Protein AF-0000000079253991 (afdb_homodimer)

Sequence (246 aa):
MMKKEDELLVCKEGDMIIEQLVELTSKGCGCLLVIDDDHHQIGTFTDGDLRRTLKASGEAIFKLTVGEMCNRNPGTIGPDTMADDAMQKMEAPPSPIQFLPVINGQNQVIGIVTLHGLVSAGLMMKKEDELLVCKEGDMIIEQLVELTSKGCGCLLVIDDDHHQIGTFTDGDLRRTLKASGEAIFKLTVGEMCNRNPGTIGPDTMADDAMQKMEAPPSPIQFLPVINGQNQVIGIVTLHGLVSAGL

Structure (mmCIF, N/CA/C/O backbone):
data_AF-0000000079253991-model_v1
#
loop_
_entity.id
_entity.type
_entity.pdbx_description
1 polymer 'CBS domain-containing protein'
#
loop_
_atom_site.group_PDB
_atom_site.id
_atom_site.type_symbol
_atom_site.label_atom_id
_atom_site.label_alt_id
_atom_site.label_comp_id
_atom_site.label_asym_id
_atom_site.label_entity_id
_atom_site.label_seq_id
_atom_site.pdbx_PDB_ins_code
_atom_site.Cartn_x
_atom_site.Cartn_y
_atom_site.Cartn_z
_atom_site.occupancy
_atom_site.B_iso_or_equiv
_atom_site.auth_seq_id
_atom_site.auth_comp_id
_atom_site.auth_asym_id
_atom_site.auth_atom_id
_atom_site.pdbx_PDB_model_num
ATOM 1 N N . MET A 1 1 ? -16.906 -6.84 -10.812 1 48.5 1 MET A N 1
ATOM 2 C CA . MET A 1 1 ? -16.297 -6.688 -9.492 1 48.5 1 MET A CA 1
ATOM 3 C C . MET A 1 1 ? -14.898 -7.301 -9.469 1 48.5 1 MET A C 1
ATOM 5 O O . MET A 1 1 ? -14.008 -6.789 -8.789 1 48.5 1 MET A O 1
ATOM 9 N N . MET A 1 2 ? -14.695 -8.375 -10.25 1 56.5 2 MET A N 1
ATOM 10 C CA . MET A 1 2 ? -13.453 -9.133 -10.398 1 56.5 2 MET A CA 1
ATOM 11 C C . MET A 1 2 ? -12.664 -8.648 -11.609 1 56.5 2 MET A C 1
ATOM 13 O O . MET A 1 2 ? -13.25 -8.344 -12.648 1 56.5 2 MET A O 1
ATOM 17 N N . LYS A 1 3 ? -11.43 -8.133 -11.328 1 66.38 3 LYS A N 1
ATOM 18 C CA . LYS A 1 3 ? -10.57 -7.977 -12.5 1 66.38 3 LYS A CA 1
ATOM 19 C C . LYS A 1 3 ? -10.062 -9.328 -12.992 1 66.38 3 LYS A C 1
ATOM 21 O O . LYS A 1 3 ? -9.727 -10.203 -12.188 1 66.38 3 LYS A O 1
ATOM 26 N N . LYS A 1 4 ? -10.227 -9.531 -14.281 1 62.25 4 LYS A N 1
ATOM 27 C CA . LYS A 1 4 ? -9.875 -10.812 -14.883 1 62.25 4 LYS A CA 1
ATOM 28 C C . LYS A 1 4 ? -8.359 -10.961 -15.016 1 62.25 4 LYS A C 1
ATOM 30 O O . LYS A 1 4 ? -7.617 -10 -14.82 1 62.25 4 LYS A O 1
ATOM 35 N N . GLU A 1 5 ? -7.969 -12.195 -15.391 1 52.59 5 GLU A N 1
ATOM 36 C CA . GLU A 1 5 ? -6.586 -12.656 -15.469 1 52.59 5 GLU A CA 1
ATOM 37 C C . GLU A 1 5 ? -5.742 -11.727 -16.344 1 52.59 5 GLU A C 1
ATOM 39 O O . GLU A 1 5 ? -4.621 -11.375 -15.977 1 52.59 5 GLU A O 1
ATOM 44 N N . ASP A 1 6 ? -6.277 -11.375 -17.453 1 55.12 6 ASP A N 1
ATOM 45 C CA . ASP A 1 6 ? -5.492 -10.586 -18.406 1 55.12 6 ASP A CA 1
ATOM 46 C C . ASP A 1 6 ? -5.195 -9.195 -17.844 1 55.12 6 ASP A C 1
ATOM 48 O O . ASP A 1 6 ? -4.312 -8.5 -18.359 1 55.12 6 ASP A O 1
ATOM 52 N N . GLU A 1 7 ? -5.883 -9 -16.766 1 65.12 7 GLU A N 1
ATOM 53 C CA . GLU A 1 7 ? -5.691 -7.688 -16.141 1 65.12 7 GLU A CA 1
ATOM 54 C C . GLU A 1 7 ? -4.984 -7.809 -14.797 1 65.12 7 GLU A C 1
ATOM 56 O O . GLU A 1 7 ? -4.727 -6.801 -14.133 1 65.12 7 GLU A O 1
ATOM 61 N N . LEU A 1 8 ? -4.602 -9.117 -14.742 1 72.44 8 LEU A N 1
ATOM 62 C CA . LEU A 1 8 ? -4.027 -9.344 -13.422 1 72.44 8 LEU A CA 1
ATOM 63 C C . LEU A 1 8 ? -2.559 -8.93 -13.391 1 72.44 8 LEU A C 1
ATOM 65 O O . LEU A 1 8 ? -1.865 -9.008 -14.406 1 72.44 8 LEU A O 1
ATOM 69 N N . LEU A 1 9 ? -2.137 -8.461 -12.289 1 82.69 9 LEU A N 1
ATOM 70 C CA . LEU A 1 9 ? -0.746 -8.102 -12.039 1 82.69 9 LEU A CA 1
ATOM 71 C C . LEU A 1 9 ? 0.059 -9.32 -11.602 1 82.69 9 LEU A C 1
ATOM 73 O O . LEU A 1 9 ? 0.302 -9.508 -10.406 1 82.69 9 LEU A O 1
ATOM 77 N N . VAL A 1 10 ? 0.425 -10.109 -12.594 1 91.31 10 VAL A N 1
ATOM 78 C CA . VAL A 1 10 ? 1.119 -11.352 -12.289 1 91.31 10 VAL A CA 1
ATOM 79 C C . VAL A 1 10 ? 2.617 -11.188 -12.531 1 91.31 10 VAL A C 1
ATOM 81 O O . VAL A 1 10 ? 3.029 -10.352 -13.344 1 91.31 10 VAL A O 1
ATOM 84 N N . CYS A 1 11 ? 3.391 -11.945 -11.828 1 94.69 11 CYS A N 1
ATOM 85 C CA . CYS A 1 11 ? 4.828 -12.047 -12.047 1 94.69 11 CYS A CA 1
ATOM 86 C C . CYS A 1 11 ? 5.32 -13.469 -11.789 1 94.69 11 CYS A C 1
ATOM 88 O O . CYS A 1 11 ? 4.578 -14.305 -11.273 1 94.69 11 CYS A O 1
ATOM 90 N N . LYS A 1 12 ? 6.527 -13.727 -12.289 1 97.19 12 LYS A N 1
ATOM 91 C CA . LYS A 1 12 ? 7.156 -15.023 -12.055 1 97.19 12 LYS A CA 1
ATOM 92 C C . LYS A 1 12 ? 8.102 -14.969 -10.859 1 97.19 12 LYS A C 1
ATOM 94 O O . LYS A 1 12 ? 8.609 -13.898 -10.516 1 97.19 12 LYS A O 1
ATOM 99 N N . GLU A 1 13 ? 8.336 -16.156 -10.258 1 97.31 13 GLU A N 1
ATOM 100 C CA . GLU A 1 13 ? 9.172 -16.219 -9.062 1 97.31 13 GLU A CA 1
ATOM 101 C C . GLU A 1 13 ? 10.594 -15.75 -9.359 1 97.31 13 GLU A C 1
ATOM 103 O O . GLU A 1 13 ? 11.258 -15.188 -8.492 1 97.31 13 GLU A O 1
ATOM 108 N N . GLY A 1 14 ? 11.031 -15.938 -10.539 1 98.25 14 GLY A N 1
ATOM 109 C CA . GLY A 1 14 ? 12.414 -15.641 -10.875 1 98.25 14 GLY A CA 1
ATOM 110 C C . GLY A 1 14 ? 12.641 -14.188 -11.25 1 98.25 14 GLY A C 1
ATOM 111 O O . GLY A 1 14 ? 13.781 -13.75 -11.406 1 98.25 14 GLY A O 1
ATOM 112 N N . ASP A 1 15 ? 11.602 -13.398 -11.445 1 97.69 15 ASP A N 1
ATOM 113 C CA . ASP A 1 15 ? 11.727 -11.984 -11.789 1 97.69 15 ASP A CA 1
ATOM 114 C C . ASP A 1 15 ? 12.43 -11.211 -10.68 1 97.69 15 ASP A C 1
ATOM 116 O O . ASP A 1 15 ? 12.18 -11.445 -9.492 1 97.69 15 ASP A O 1
ATOM 120 N N . MET A 1 16 ? 13.312 -10.25 -11.008 1 98.25 16 MET A N 1
ATOM 121 C CA . MET A 1 16 ? 13.961 -9.398 -10.016 1 98.25 16 MET A CA 1
ATOM 122 C C . MET A 1 16 ? 12.961 -8.414 -9.414 1 98.25 16 MET A C 1
ATOM 124 O O . MET A 1 16 ? 12.125 -7.852 -10.125 1 98.25 16 MET A O 1
ATOM 128 N N . ILE A 1 17 ? 13.07 -8.258 -8.125 1 97.44 17 ILE A N 1
ATOM 129 C CA . ILE A 1 17 ? 12.141 -7.383 -7.418 1 97.44 17 ILE A CA 1
ATOM 130 C C . ILE A 1 17 ? 12.148 -6 -8.055 1 97.44 17 ILE A C 1
ATOM 132 O O . ILE A 1 17 ? 11.094 -5.453 -8.391 1 97.44 17 ILE A O 1
ATOM 136 N N . ILE A 1 18 ? 13.344 -5.492 -8.367 1 97.5 18 ILE A N 1
ATOM 137 C CA . ILE A 1 18 ? 13.477 -4.102 -8.789 1 97.5 18 ILE A CA 1
ATOM 138 C C . ILE A 1 18 ? 12.883 -3.93 -10.188 1 97.5 18 ILE A C 1
ATOM 140 O O . ILE A 1 18 ? 12.336 -2.871 -10.508 1 97.5 18 ILE A O 1
ATOM 144 N N . GLU A 1 19 ? 12.844 -4.934 -11 1 95.81 19 GLU A N 1
ATOM 145 C CA . GLU A 1 19 ? 12.289 -4.879 -12.352 1 95.81 19 GLU A CA 1
ATOM 146 C C . GLU A 1 19 ? 10.766 -4.945 -12.32 1 95.81 19 GLU A C 1
ATOM 148 O O . GLU A 1 19 ? 10.109 -4.664 -13.328 1 95.81 19 GLU A O 1
ATOM 153 N N . GLN A 1 20 ? 10.234 -5.32 -11.188 1 94.38 20 GLN A N 1
ATOM 154 C CA . GLN A 1 20 ? 8.789 -5.516 -11.102 1 94.38 20 GLN A CA 1
ATOM 155 C C . GLN A 1 20 ? 8.117 -4.332 -10.414 1 94.38 20 GLN A C 1
ATOM 157 O O . GLN A 1 20 ? 6.891 -4.301 -10.281 1 94.38 20 GLN A O 1
ATOM 162 N N . LEU A 1 21 ? 8.836 -3.293 -10.016 1 94.19 21 LEU A N 1
ATOM 163 C CA . LEU A 1 21 ? 8.281 -2.146 -9.305 1 94.19 21 LEU A CA 1
ATOM 164 C C . LEU A 1 21 ? 7.273 -1.401 -10.172 1 94.19 21 LEU A C 1
ATOM 166 O O . LEU A 1 21 ? 6.273 -0.885 -9.672 1 94.19 21 LEU A O 1
ATOM 170 N N . VAL A 1 22 ? 7.559 -1.365 -11.445 1 90 22 VAL A N 1
ATOM 171 C CA . VAL A 1 22 ? 6.652 -0.677 -12.367 1 90 22 VAL A CA 1
ATOM 172 C C . VAL A 1 22 ? 5.312 -1.408 -12.414 1 90 22 VAL A C 1
ATOM 174 O O . VAL A 1 22 ? 4.254 -0.779 -12.367 1 90 22 VAL A O 1
ATOM 177 N N . GLU A 1 23 ? 5.426 -2.672 -12.477 1 89.25 23 GLU A N 1
ATOM 178 C CA . GLU A 1 23 ? 4.203 -3.473 -12.484 1 89.25 23 GLU A CA 1
ATOM 179 C C . GLU A 1 23 ? 3.449 -3.348 -11.172 1 89.25 23 GLU A C 1
ATOM 181 O O . GLU A 1 23 ? 2.219 -3.264 -11.156 1 89.25 23 GLU A O 1
ATOM 186 N N . LEU A 1 24 ? 4.203 -3.332 -10.086 1 90.81 24 LEU A N 1
ATOM 187 C CA . LEU A 1 24 ? 3.596 -3.17 -8.773 1 90.81 24 LEU A CA 1
ATOM 188 C C . LEU A 1 24 ? 2.867 -1.834 -8.672 1 90.81 24 LEU A C 1
ATOM 190 O O . LEU A 1 24 ? 1.839 -1.732 -8 1 90.81 24 LEU A O 1
ATOM 194 N N . THR A 1 25 ? 3.314 -0.77 -9.352 1 83.94 25 THR A N 1
ATOM 195 C CA . THR A 1 25 ? 2.76 0.579 -9.312 1 83.94 25 THR A CA 1
ATOM 196 C C . THR A 1 25 ? 1.546 0.691 -10.227 1 83.94 25 THR A C 1
ATOM 198 O O . THR A 1 25 ? 0.553 1.332 -9.875 1 83.94 25 THR A O 1
ATOM 201 N N . SER A 1 26 ? 1.602 0.288 -11.398 1 72.25 26 SER A N 1
ATOM 202 C CA . SER A 1 26 ? 0.646 0.522 -12.477 1 72.25 26 SER A CA 1
ATOM 203 C C . SER A 1 26 ? -0.761 0.1 -12.07 1 72.25 26 SER A C 1
ATOM 205 O O . SER A 1 26 ? -1.743 0.729 -12.469 1 72.25 26 SER A O 1
ATOM 207 N N . LYS A 1 27 ? -0.97 -1.153 -11.594 1 59.25 27 LYS A N 1
ATOM 208 C CA . LYS A 1 27 ? -2.334 -1.672 -11.562 1 59.25 27 LYS A CA 1
ATOM 209 C C . LYS A 1 27 ? -3.006 -1.381 -10.219 1 59.25 27 LYS A C 1
ATOM 211 O O . LYS A 1 27 ? -4.191 -1.665 -10.039 1 59.25 27 LYS A O 1
ATOM 216 N N . GLY A 1 28 ? -2.402 -0.5 -9.352 1 63.38 28 GLY A N 1
ATOM 217 C CA . GLY A 1 28 ? -3.043 0.211 -8.258 1 63.38 28 GLY A CA 1
ATOM 218 C C . GLY A 1 28 ? -3.314 -0.668 -7.051 1 63.38 28 GLY A C 1
ATOM 219 O O . GLY A 1 28 ? -4.055 -0.28 -6.148 1 63.38 28 GLY A O 1
ATOM 220 N N . CYS A 1 29 ? -2.912 -1.868 -7 1 70.94 29 CYS A N 1
ATOM 221 C CA . CYS A 1 29 ? -3.416 -2.615 -5.855 1 70.94 29 CYS A CA 1
ATOM 222 C C . CYS A 1 29 ? -2.297 -2.92 -4.867 1 70.94 29 CYS A C 1
ATOM 224 O O . CYS A 1 29 ? -2.533 -3.521 -3.818 1 70.94 29 CYS A O 1
ATOM 226 N N . GLY A 1 30 ? -1.075 -2.463 -5.156 1 84.81 30 GLY A N 1
ATOM 227 C CA . GLY A 1 30 ? 0.037 -2.678 -4.246 1 84.81 30 GLY A CA 1
ATOM 228 C C . GLY A 1 30 ? 0.41 -4.141 -4.094 1 84.81 30 GLY A C 1
ATOM 229 O O . GLY A 1 30 ? 0.867 -4.562 -3.029 1 84.81 30 GLY A O 1
ATOM 230 N N . CYS A 1 31 ? 0.077 -4.895 -5.125 1 91.75 31 CYS A N 1
ATOM 231 C CA . CYS A 1 31 ? 0.367 -6.32 -5.02 1 91.75 31 CYS A CA 1
ATOM 232 C C . CYS A 1 31 ? 0.708 -6.914 -6.379 1 91.75 31 CYS A C 1
ATOM 234 O O . CYS A 1 31 ? 0.187 -6.465 -7.402 1 91.75 31 CYS A O 1
ATOM 236 N N . LEU A 1 32 ? 1.564 -7.863 -6.375 1 94.38 32 LEU A N 1
ATOM 237 C CA . LEU A 1 32 ? 1.813 -8.758 -7.5 1 94.38 32 LEU A CA 1
ATOM 238 C C . LEU A 1 32 ? 1.441 -10.195 -7.145 1 94.38 32 LEU A C 1
ATOM 240 O O . LEU A 1 32 ? 1.763 -10.672 -6.055 1 94.38 32 LEU A O 1
ATOM 244 N N . LEU A 1 33 ? 0.677 -10.859 -8.055 1 95.38 33 LEU A N 1
ATOM 245 C CA . LEU A 1 33 ? 0.398 -12.281 -7.898 1 95.38 33 LEU A CA 1
ATOM 246 C C . LEU A 1 33 ? 1.51 -13.117 -8.516 1 95.38 33 LEU A C 1
ATOM 248 O O . LEU A 1 33 ? 1.769 -13.031 -9.719 1 95.38 33 LEU A O 1
ATOM 252 N N . VAL A 1 34 ? 2.164 -13.859 -7.66 1 96.88 34 VAL A N 1
ATOM 253 C CA . VAL A 1 34 ? 3.264 -14.703 -8.117 1 96.88 34 VAL A CA 1
ATOM 254 C C . VAL A 1 34 ? 2.723 -16.062 -8.578 1 96.88 34 VAL A C 1
ATOM 256 O O . VAL A 1 34 ? 2.111 -16.781 -7.797 1 96.88 34 VAL A O 1
ATOM 259 N N . ILE A 1 35 ? 3.006 -16.391 -9.859 1 96.88 35 ILE A N 1
ATOM 260 C CA . ILE A 1 35 ? 2.412 -17.609 -10.406 1 96.88 35 ILE A CA 1
ATOM 261 C C . ILE A 1 35 ? 3.48 -18.422 -11.141 1 96.88 35 ILE A C 1
ATOM 263 O O . ILE A 1 35 ? 4.547 -17.891 -11.477 1 96.88 35 ILE A O 1
ATOM 267 N N . ASP A 1 36 ? 3.195 -19.641 -11.344 1 97.44 36 ASP A N 1
ATOM 268 C CA . ASP A 1 36 ? 4.051 -20.453 -12.195 1 97.44 36 ASP A CA 1
ATOM 269 C C . ASP A 1 36 ? 3.561 -20.453 -13.641 1 97.44 36 ASP A C 1
ATOM 271 O O . ASP A 1 36 ? 2.672 -19.672 -13.992 1 97.44 36 ASP A O 1
ATOM 275 N N . ASP A 1 37 ? 4.18 -21.219 -14.469 1 96 37 ASP A N 1
ATOM 276 C CA . ASP A 1 37 ? 3.918 -21.203 -15.906 1 96 37 ASP A CA 1
ATOM 277 C C . ASP A 1 37 ? 2.508 -21.703 -16.203 1 96 37 ASP A C 1
ATOM 279 O O . ASP A 1 37 ? 1.96 -21.406 -17.281 1 96 37 ASP A O 1
ATOM 283 N N . ASP A 1 38 ? 1.903 -22.438 -15.273 1 95.75 38 ASP A N 1
ATOM 284 C CA . ASP A 1 38 ? 0.562 -22.969 -15.469 1 95.75 38 ASP A CA 1
ATOM 285 C C . ASP A 1 38 ? -0.481 -22.141 -14.727 1 95.75 38 ASP A C 1
ATOM 287 O O . ASP A 1 38 ? -1.591 -22.609 -14.477 1 95.75 38 ASP A O 1
ATOM 291 N N . HIS A 1 39 ? -0.104 -20.984 -14.227 1 94.81 39 HIS A N 1
ATOM 292 C CA . HIS A 1 39 ? -0.956 -20 -13.57 1 94.81 39 HIS A CA 1
ATOM 293 C C . HIS A 1 39 ? -1.347 -20.438 -12.172 1 94.81 39 HIS A C 1
ATOM 295 O O . HIS A 1 39 ? -2.32 -19.953 -11.602 1 94.81 39 HIS A O 1
ATOM 301 N N . HIS A 1 40 ? -0.618 -21.422 -11.672 1 97.06 40 HIS A N 1
ATOM 302 C CA . HIS A 1 40 ? -0.832 -21.766 -10.273 1 97.06 40 HIS A CA 1
ATOM 303 C C . HIS A 1 40 ? -0.269 -20.688 -9.352 1 97.06 40 HIS A C 1
ATOM 305 O O . HIS A 1 40 ? 0.818 -20.156 -9.594 1 97.06 40 HIS A O 1
ATOM 311 N N . GLN A 1 41 ? -1.013 -20.484 -8.273 1 96.12 41 GLN A N 1
ATOM 312 C CA . GLN A 1 41 ? -0.587 -19.469 -7.312 1 96.12 41 GLN A CA 1
ATOM 313 C C . GLN A 1 41 ? 0.631 -19.938 -6.52 1 96.12 41 GLN A C 1
ATOM 315 O O . GLN A 1 41 ? 0.617 -21.016 -5.934 1 96.12 41 GLN A O 1
ATOM 320 N N . ILE A 1 42 ? 1.675 -19.172 -6.543 1 97.38 42 ILE A N 1
ATOM 321 C CA . ILE A 1 42 ? 2.873 -19.406 -5.742 1 97.38 42 ILE A CA 1
ATOM 322 C C . ILE A 1 42 ? 2.842 -18.531 -4.496 1 97.38 42 ILE A C 1
ATOM 324 O O . ILE A 1 42 ? 3.25 -18.953 -3.416 1 97.38 42 ILE A O 1
ATOM 328 N N . GLY A 1 43 ? 2.365 -17.328 -4.609 1 96.88 43 GLY A N 1
ATOM 329 C CA . GLY A 1 43 ? 2.303 -16.359 -3.52 1 96.88 43 GLY A CA 1
ATOM 330 C C . GLY A 1 43 ? 1.904 -14.969 -3.973 1 96.88 43 GLY A C 1
ATOM 331 O O . GLY A 1 43 ? 1.324 -14.805 -5.047 1 96.88 43 GLY A O 1
ATOM 332 N N . THR A 1 44 ? 2.096 -14.039 -3.104 1 96.44 44 THR A N 1
ATOM 333 C CA . THR A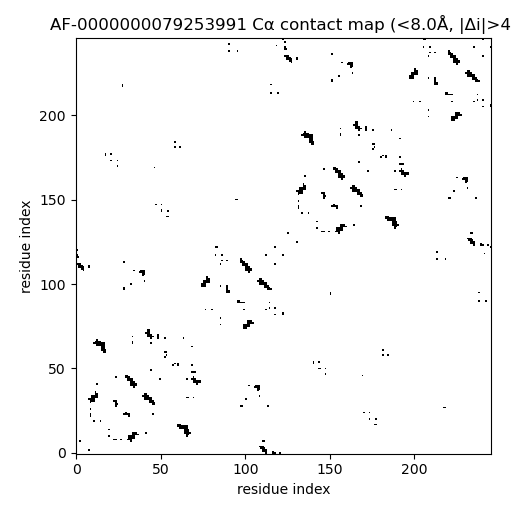 1 44 ? 1.923 -12.633 -3.43 1 96.44 44 THR A CA 1
ATOM 334 C C . THR A 1 44 ? 3.133 -11.82 -2.979 1 96.44 44 THR A C 1
ATOM 336 O O . THR A 1 44 ? 3.82 -12.195 -2.025 1 96.44 44 THR A O 1
ATOM 339 N N . PHE A 1 45 ? 3.477 -10.789 -3.676 1 96.44 45 PHE A N 1
ATOM 340 C CA . PHE A 1 45 ? 4.449 -9.766 -3.297 1 96.44 45 PHE A CA 1
ATOM 341 C C . PHE A 1 45 ? 3.793 -8.398 -3.209 1 96.44 45 PHE A C 1
ATOM 343 O O . PHE A 1 45 ? 3.301 -7.871 -4.211 1 96.44 45 PHE A O 1
ATOM 350 N N . THR A 1 46 ? 3.762 -7.773 -2.023 1 94.06 46 THR A N 1
ATOM 351 C CA . THR A 1 46 ? 3.014 -6.551 -1.755 1 94.06 46 THR A CA 1
ATOM 352 C C . THR A 1 46 ? 3.951 -5.422 -1.333 1 94.06 46 THR A C 1
ATOM 354 O O . THR A 1 46 ? 5.156 -5.637 -1.179 1 94.06 46 THR A O 1
ATOM 357 N N . ASP A 1 47 ? 3.336 -4.254 -1.128 1 94.06 47 ASP A N 1
ATOM 358 C CA . ASP A 1 47 ? 4.082 -3.129 -0.575 1 94.06 47 ASP A CA 1
ATOM 359 C C . ASP A 1 47 ? 4.652 -3.469 0.8 1 94.06 47 ASP A C 1
ATOM 361 O O . ASP A 1 47 ? 5.75 -3.027 1.15 1 94.06 47 ASP A O 1
ATOM 365 N N . GLY A 1 48 ? 3.902 -4.227 1.577 1 93 48 GLY A N 1
ATOM 366 C CA . GLY A 1 48 ? 4.422 -4.684 2.855 1 93 48 GLY A CA 1
ATOM 367 C C . GLY A 1 48 ? 5.637 -5.578 2.719 1 93 48 GLY A C 1
ATOM 368 O O . GLY A 1 48 ? 6.594 -5.453 3.486 1 93 48 GLY A O 1
ATOM 369 N N . ASP A 1 49 ? 5.609 -6.449 1.783 1 95.25 49 ASP A N 1
ATOM 370 C CA . ASP A 1 49 ? 6.762 -7.301 1.509 1 95.25 49 ASP A CA 1
ATOM 371 C C . ASP A 1 49 ? 7.965 -6.473 1.067 1 95.25 49 ASP A C 1
ATOM 373 O O . ASP A 1 49 ? 9.094 -6.746 1.473 1 95.25 49 ASP A O 1
ATOM 377 N N . LEU A 1 50 ? 7.684 -5.492 0.193 1 96.56 50 LEU A N 1
ATOM 378 C CA . LEU A 1 50 ? 8.75 -4.617 -0.281 1 96.56 50 LEU A CA 1
ATOM 379 C C . LEU A 1 50 ? 9.43 -3.908 0.887 1 96.56 50 LEU A C 1
ATOM 381 O O . LEU A 1 50 ? 10.656 -3.91 0.989 1 96.56 50 LEU A O 1
ATOM 385 N N . ARG A 1 51 ? 8.656 -3.352 1.768 1 95.75 51 ARG A N 1
ATOM 386 C CA . ARG A 1 51 ? 9.211 -2.65 2.924 1 95.75 51 ARG A CA 1
ATOM 387 C C . ARG A 1 51 ? 10 -3.602 3.812 1 95.75 51 ARG A C 1
ATOM 389 O O . ARG A 1 51 ? 11.109 -3.27 4.254 1 95.75 51 ARG A O 1
ATOM 396 N N . ARG A 1 52 ? 9.469 -4.746 4.102 1 94.94 52 ARG A N 1
ATOM 397 C CA . ARG A 1 52 ? 10.148 -5.715 4.953 1 94.94 52 ARG A CA 1
ATOM 398 C C . ARG A 1 52 ? 11.461 -6.172 4.324 1 94.94 52 ARG A C 1
ATOM 400 O O . ARG A 1 52 ? 12.461 -6.352 5.02 1 94.94 52 ARG A O 1
ATOM 407 N N . THR A 1 53 ? 11.406 -6.398 3.021 1 97.25 53 THR A N 1
ATOM 408 C CA . THR A 1 53 ? 12.617 -6.805 2.316 1 97.25 53 THR A CA 1
ATOM 409 C C . THR A 1 53 ? 13.68 -5.711 2.391 1 97.25 53 THR A C 1
ATOM 411 O O . THR A 1 53 ? 14.852 -5.992 2.652 1 97.25 53 THR A O 1
ATOM 414 N N . LEU A 1 54 ? 13.273 -4.477 2.117 1 97.5 54 LEU A N 1
ATOM 415 C CA . LEU A 1 54 ? 14.195 -3.35 2.199 1 97.5 54 LEU A CA 1
ATOM 416 C C . LEU A 1 54 ? 14.828 -3.264 3.584 1 97.5 54 LEU A C 1
ATOM 418 O O . LEU A 1 54 ? 16.031 -3.047 3.707 1 97.5 54 LEU A O 1
ATOM 422 N N . LYS A 1 55 ? 14.078 -3.436 4.586 1 95.38 55 LYS A N 1
ATOM 423 C CA . LYS A 1 55 ? 14.57 -3.375 5.961 1 95.38 55 LYS A CA 1
ATOM 424 C C . LYS A 1 55 ? 15.523 -4.531 6.258 1 95.38 55 LYS A C 1
ATOM 426 O O . LYS A 1 55 ? 16.578 -4.332 6.859 1 95.38 55 LYS A O 1
ATOM 431 N N . ALA A 1 56 ? 15.141 -5.676 5.844 1 95.88 56 ALA A N 1
ATOM 432 C CA . ALA A 1 56 ? 15.883 -6.887 6.195 1 95.88 56 ALA A CA 1
ATOM 433 C C . ALA A 1 56 ? 17.156 -7.008 5.375 1 95.88 56 ALA A C 1
ATOM 435 O O . ALA A 1 56 ? 18.188 -7.488 5.871 1 95.88 56 ALA A O 1
ATOM 436 N N . SER A 1 57 ? 17.141 -6.527 4.113 1 97.44 57 SER A N 1
ATOM 437 C CA . SER A 1 57 ? 18.219 -6.879 3.195 1 97.44 57 SER A CA 1
ATOM 438 C C . SER A 1 57 ? 19.016 -5.645 2.781 1 97.44 57 SER A C 1
ATOM 440 O O . SER A 1 57 ? 20.094 -5.762 2.178 1 97.44 57 SER A O 1
ATOM 442 N N . GLY A 1 58 ? 18.531 -4.504 3.039 1 96.62 58 GLY A N 1
ATOM 443 C CA . GLY A 1 58 ? 19.219 -3.303 2.594 1 96.62 58 GLY A CA 1
ATOM 444 C C . GLY A 1 58 ? 19.438 -3.266 1.095 1 96.62 58 GLY A C 1
ATOM 445 O O . GLY A 1 58 ? 18.516 -3.502 0.313 1 96.62 58 GLY A O 1
ATOM 446 N N . GLU A 1 59 ? 20.625 -3.029 0.753 1 97 59 GLU A N 1
ATOM 447 C CA . GLU A 1 59 ? 20.969 -2.873 -0.657 1 97 59 GLU A CA 1
ATOM 448 C C . GLU A 1 59 ? 20.875 -4.203 -1.399 1 97 59 GLU A C 1
ATOM 450 O O . GLU A 1 59 ? 20.766 -4.227 -2.627 1 97 59 GLU A O 1
ATOM 455 N N . ALA A 1 60 ? 20.922 -5.258 -0.731 1 97.94 60 ALA A N 1
ATOM 456 C CA . ALA A 1 60 ? 20.844 -6.574 -1.362 1 97.94 60 ALA A CA 1
ATOM 457 C C . ALA A 1 60 ? 19.516 -6.77 -2.082 1 97.94 60 ALA A C 1
ATOM 459 O O . ALA A 1 60 ? 19.375 -7.676 -2.904 1 97.94 60 ALA A O 1
ATOM 460 N N . ILE A 1 61 ? 18.547 -5.887 -1.83 1 98.25 61 ILE A N 1
ATOM 461 C CA . ILE A 1 61 ? 17.234 -6 -2.457 1 98.25 61 ILE A CA 1
ATOM 462 C C . ILE A 1 61 ? 17.391 -5.941 -3.977 1 98.25 61 ILE A C 1
ATOM 464 O O . ILE A 1 61 ? 16.609 -6.562 -4.707 1 98.25 61 ILE A O 1
ATOM 468 N N . PHE A 1 62 ? 18.391 -5.27 -4.453 1 98 62 PHE A N 1
ATOM 469 C CA . PHE A 1 62 ? 18.578 -5.055 -5.887 1 98 62 PHE A CA 1
ATOM 470 C C . PHE A 1 62 ? 19.047 -6.332 -6.57 1 98 62 PHE A C 1
ATOM 472 O O . PHE A 1 62 ? 19.125 -6.391 -7.801 1 98 62 PHE A O 1
ATOM 479 N N . LYS A 1 63 ? 19.25 -7.383 -5.82 1 98.19 63 LYS A N 1
ATOM 480 C CA . LYS A 1 63 ? 19.703 -8.656 -6.367 1 98.19 63 LYS A CA 1
ATOM 481 C C . LYS A 1 63 ? 18.766 -9.789 -5.992 1 98.19 63 LYS A C 1
ATOM 483 O O . LYS A 1 63 ? 19.078 -10.961 -6.18 1 98.19 63 LYS A O 1
ATOM 488 N N . LEU A 1 64 ? 17.688 -9.477 -5.434 1 98.56 64 LEU A N 1
ATOM 489 C CA . LEU A 1 64 ? 16.734 -10.492 -4.969 1 98.56 64 LEU A CA 1
ATOM 490 C C . LEU A 1 64 ? 15.609 -10.688 -5.973 1 98.56 64 LEU A C 1
ATOM 492 O O . LEU A 1 64 ? 15.211 -9.742 -6.656 1 98.56 64 LEU A O 1
ATOM 496 N N . THR A 1 65 ? 15.109 -11.898 -6.043 1 98.62 65 THR A N 1
ATOM 497 C CA . THR A 1 65 ? 13.953 -12.211 -6.875 1 98.62 65 THR A CA 1
ATOM 498 C C . THR A 1 65 ? 12.664 -12.102 -6.074 1 98.62 65 THR A C 1
ATOM 500 O O . THR A 1 65 ? 12.68 -12.156 -4.844 1 98.62 65 THR A O 1
ATOM 503 N N . VAL A 1 66 ? 11.57 -11.961 -6.797 1 97.88 66 VAL A N 1
ATOM 504 C CA . VAL A 1 66 ? 10.25 -11.914 -6.176 1 97.88 66 VAL A CA 1
ATOM 505 C C . VAL A 1 66 ? 10 -13.203 -5.395 1 97.88 66 VAL A C 1
ATOM 507 O O . VAL A 1 66 ? 9.469 -13.172 -4.281 1 97.88 66 VAL A O 1
ATOM 510 N N . GLY A 1 67 ? 10.383 -14.297 -5.945 1 98 67 GLY A N 1
ATOM 511 C CA . GLY A 1 67 ? 10.156 -15.594 -5.324 1 98 67 GLY A CA 1
ATOM 512 C C . GLY A 1 67 ? 10.867 -15.75 -3.992 1 98 67 GLY A C 1
ATOM 513 O O . GLY A 1 67 ? 10.391 -16.469 -3.109 1 98 67 GLY A O 1
ATOM 514 N N . GLU A 1 68 ? 12 -15.141 -3.777 1 98.38 68 GLU A N 1
ATOM 515 C CA . GLU A 1 68 ? 12.766 -15.211 -2.535 1 98.38 68 GLU A CA 1
ATOM 516 C C . GLU A 1 68 ? 12.039 -14.492 -1.402 1 98.38 68 GLU A C 1
ATOM 518 O O . GLU A 1 68 ? 12.258 -14.797 -0.228 1 98.38 68 GLU A O 1
ATOM 523 N N . MET A 1 69 ? 11.117 -13.547 -1.745 1 98.06 69 MET A N 1
ATOM 524 C CA . MET A 1 69 ? 10.648 -12.648 -0.693 1 98.06 69 MET A CA 1
ATOM 525 C C . MET A 1 69 ? 9.125 -12.602 -0.661 1 98.06 69 MET A C 1
ATOM 527 O O . MET A 1 69 ? 8.539 -11.953 0.208 1 98.06 69 MET A O 1
ATOM 531 N N . CYS A 1 70 ? 8.445 -13.234 -1.614 1 97.69 70 CYS A N 1
ATOM 532 C CA . CYS A 1 70 ? 6.988 -13.172 -1.668 1 97.69 70 CYS A CA 1
ATOM 533 C C . CYS A 1 70 ? 6.367 -13.953 -0.514 1 97.69 70 CYS A C 1
ATOM 535 O O . CYS A 1 70 ? 7.023 -14.805 0.089 1 97.69 70 CYS A O 1
ATOM 537 N N . ASN A 1 71 ? 5.188 -13.547 -0.134 1 97.12 71 ASN A N 1
ATOM 538 C CA . ASN A 1 71 ? 4.387 -14.328 0.799 1 97.12 71 ASN A CA 1
ATOM 539 C C . ASN A 1 71 ? 3.811 -15.578 0.134 1 97.12 71 ASN A C 1
ATOM 541 O O . ASN A 1 71 ? 3.008 -15.477 -0.795 1 97.12 71 ASN A O 1
ATOM 545 N N . ARG A 1 72 ? 4.094 -16.688 0.578 1 97.62 72 ARG A N 1
ATOM 546 C CA . ARG A 1 72 ? 3.734 -17.922 -0.092 1 97.62 72 ARG A CA 1
ATOM 547 C C . ARG A 1 72 ? 2.418 -18.484 0.448 1 97.62 72 ARG A C 1
ATOM 549 O O . ARG A 1 72 ? 1.935 -19.516 -0.018 1 97.62 72 ARG A O 1
ATOM 556 N N . ASN A 1 73 ? 1.858 -17.875 1.411 1 95.25 73 ASN A N 1
ATOM 557 C CA . ASN A 1 73 ? 0.579 -18.281 1.982 1 95.25 73 ASN A CA 1
ATOM 558 C C . ASN A 1 73 ? -0.394 -17.109 2.072 1 95.25 73 ASN A C 1
ATOM 560 O O . ASN A 1 73 ? -0.861 -16.766 3.16 1 95.25 73 ASN A O 1
ATOM 564 N N . PRO A 1 74 ? -0.729 -16.578 0.962 1 94.62 74 PRO A N 1
ATOM 565 C CA . PRO A 1 74 ? -1.654 -15.445 1.001 1 94.62 74 PRO A CA 1
ATOM 566 C C . PRO A 1 74 ? -3.104 -15.867 1.229 1 94.62 74 PRO A C 1
ATOM 568 O O . PRO A 1 74 ? -3.469 -17.016 0.931 1 94.62 74 PRO A O 1
ATOM 571 N N . GLY A 1 75 ? -3.881 -14.961 1.772 1 94.5 75 GLY A N 1
ATOM 572 C CA . GLY A 1 75 ? -5.32 -15.156 1.75 1 94.5 75 GLY A CA 1
ATOM 573 C C . GLY A 1 75 ? -5.902 -15.148 0.349 1 94.5 75 GLY A C 1
ATOM 574 O O . GLY A 1 75 ? -5.473 -14.359 -0.501 1 94.5 75 GLY A O 1
ATOM 575 N N . THR A 1 76 ? -6.848 -16.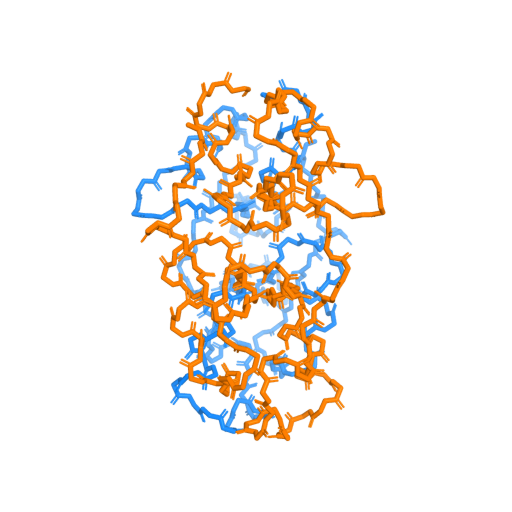047 0.124 1 96.19 76 THR A N 1
ATOM 576 C CA . THR A 1 76 ? -7.5 -16.141 -1.178 1 96.19 76 THR A CA 1
ATOM 577 C C . THR A 1 76 ? -9 -16.391 -1.015 1 96.19 76 THR A C 1
ATOM 579 O O . THR A 1 76 ? -9.469 -16.656 0.093 1 96.19 76 THR A O 1
ATOM 582 N N . ILE A 1 77 ? -9.672 -16.266 -2.109 1 97 77 ILE A N 1
ATOM 583 C CA . ILE A 1 77 ? -11.086 -16.625 -2.143 1 97 77 ILE A CA 1
ATOM 584 C C . ILE A 1 77 ? -11.391 -17.406 -3.416 1 97 77 ILE A C 1
ATOM 586 O O . ILE A 1 77 ? -10.594 -17.406 -4.359 1 97 77 ILE A O 1
ATOM 590 N N . GLY A 1 78 ? -12.531 -18.125 -3.424 1 97.06 78 GLY A N 1
ATOM 591 C CA . GLY A 1 78 ? -13.008 -18.797 -4.617 1 97.06 78 GLY A CA 1
ATOM 592 C C . GLY A 1 78 ? -13.867 -17.922 -5.504 1 97.06 78 GLY A C 1
ATOM 593 O O . GLY A 1 78 ? -14.281 -16.828 -5.09 1 97.06 78 GLY A O 1
ATOM 594 N N . PRO A 1 79 ? -14.125 -18.438 -6.781 1 95.5 79 PRO A N 1
ATOM 595 C CA . PRO A 1 79 ? -14.859 -17.609 -7.746 1 95.5 79 PRO A CA 1
ATOM 596 C C . PRO A 1 79 ? -16.297 -17.344 -7.32 1 95.5 79 PRO A C 1
ATOM 598 O O . PRO A 1 79 ? -16.922 -16.391 -7.797 1 95.5 79 PRO A O 1
ATOM 601 N N . ASP A 1 80 ? -16.844 -18.062 -6.328 1 96.12 80 ASP A N 1
ATOM 602 C CA . ASP A 1 80 ? -18.25 -17.938 -5.965 1 96.12 80 ASP A CA 1
ATOM 603 C C . ASP A 1 80 ? -18.422 -17.141 -4.668 1 96.12 80 ASP A C 1
ATOM 605 O O . ASP A 1 80 ? -19.516 -17.047 -4.133 1 96.12 80 ASP A O 1
ATOM 609 N N . THR A 1 81 ? -17.328 -16.641 -4.164 1 95.62 81 THR A N 1
ATOM 610 C CA . THR A 1 81 ? -17.406 -15.883 -2.918 1 95.62 81 THR A CA 1
ATOM 611 C C . THR A 1 81 ? -18.219 -14.609 -3.104 1 95.62 81 THR A C 1
ATOM 613 O O . THR A 1 81 ? -18.062 -13.898 -4.094 1 95.62 81 THR A O 1
ATOM 616 N N . MET A 1 82 ? -19.094 -14.328 -2.193 1 94.44 82 MET A N 1
ATOM 617 C CA . MET A 1 82 ? -19.922 -13.125 -2.236 1 94.44 82 MET A CA 1
ATOM 618 C C . MET A 1 82 ? -19.109 -11.898 -1.813 1 94.44 82 MET A C 1
ATOM 620 O O . MET A 1 82 ? -18.188 -12.008 -1.012 1 94.44 82 MET A O 1
ATOM 624 N N . ALA A 1 83 ? -19.594 -10.812 -2.279 1 92.75 83 ALA A N 1
ATOM 625 C CA . ALA A 1 83 ? -18.891 -9.547 -2.043 1 92.75 83 ALA A CA 1
ATOM 626 C C . ALA A 1 83 ? -18.781 -9.258 -0.551 1 92.75 83 ALA A C 1
ATOM 628 O O . ALA A 1 83 ? -17.719 -8.844 -0.072 1 92.75 83 ALA A O 1
ATOM 629 N N . ASP A 1 84 ? -19.812 -9.516 0.134 1 90.94 84 ASP A N 1
ATOM 630 C CA . ASP A 1 84 ? -19.812 -9.242 1.567 1 90.94 84 ASP A CA 1
ATOM 631 C C . ASP A 1 84 ? -18.812 -10.125 2.299 1 90.94 84 ASP A C 1
ATOM 633 O O . ASP A 1 84 ? -18.141 -9.672 3.227 1 90.94 84 ASP A O 1
ATOM 637 N N . ASP A 1 85 ? -18.734 -11.367 1.94 1 94.06 85 ASP A N 1
ATOM 638 C CA . ASP A 1 85 ? -17.766 -12.289 2.547 1 94.06 85 ASP A CA 1
ATOM 639 C C . ASP A 1 85 ? -16.328 -11.875 2.246 1 94.06 85 ASP A C 1
ATOM 641 O O . ASP A 1 85 ? -15.461 -11.961 3.111 1 94.06 85 ASP A O 1
ATOM 645 N N . ALA A 1 86 ? -16.156 -11.438 1.018 1 93.88 86 ALA A N 1
ATOM 646 C CA . ALA A 1 86 ? -14.828 -10.961 0.631 1 93.88 86 ALA A CA 1
ATOM 647 C C . ALA A 1 86 ? -14.406 -9.758 1.473 1 93.88 86 ALA A C 1
ATOM 649 O O . ALA A 1 86 ? -13.281 -9.711 1.976 1 93.88 86 ALA A O 1
ATOM 650 N N . MET A 1 87 ? -15.297 -8.875 1.617 1 90.94 87 MET A N 1
ATOM 651 C CA . MET A 1 87 ? -15.008 -7.676 2.398 1 90.94 87 MET A CA 1
ATOM 652 C C . MET A 1 87 ? -14.719 -8.031 3.854 1 90.94 87 MET A C 1
ATOM 654 O O . MET A 1 87 ? -13.82 -7.465 4.469 1 90.94 87 MET A O 1
ATOM 658 N N . GLN A 1 88 ? -15.516 -8.938 4.434 1 91.19 88 GLN A N 1
ATOM 659 C CA . GLN A 1 88 ? -15.289 -9.375 5.809 1 91.19 88 GLN A CA 1
ATOM 660 C C . GLN A 1 88 ? -13.906 -10 5.961 1 91.19 88 GLN A C 1
ATOM 662 O O . GLN A 1 88 ? -13.211 -9.758 6.953 1 91.19 88 GLN A O 1
ATOM 667 N N . LYS A 1 89 ? -13.586 -10.742 5.008 1 92.75 89 LYS A N 1
ATOM 668 C CA . LYS A 1 89 ? -12.266 -11.367 5.039 1 92.75 89 LYS A CA 1
ATOM 669 C C . LYS A 1 89 ? -11.156 -10.32 4.961 1 92.75 89 LYS A C 1
ATOM 671 O O . LYS A 1 89 ? -10.125 -10.453 5.629 1 92.75 89 LYS A O 1
ATOM 676 N N . MET A 1 90 ? -11.328 -9.242 4.172 1 90.81 90 MET A N 1
ATOM 677 C CA . MET A 1 90 ? -10.328 -8.195 4.016 1 90.81 90 MET A CA 1
ATOM 678 C C . MET A 1 90 ? -10.164 -7.406 5.312 1 90.81 90 MET A C 1
ATOM 680 O O . MET A 1 90 ? -9.062 -6.938 5.625 1 90.81 90 MET A O 1
ATOM 684 N N . GLU A 1 91 ? -11.203 -7.355 6.023 1 88.12 91 GLU A N 1
ATOM 685 C CA . GLU A 1 91 ? -11.203 -6.531 7.227 1 88.12 91 GLU A CA 1
ATOM 686 C C . GLU A 1 91 ? -10.867 -7.359 8.461 1 88.12 91 GLU A C 1
ATOM 688 O O . GLU A 1 91 ? -10.68 -6.816 9.555 1 88.12 91 GLU A O 1
ATOM 693 N N . ALA A 1 92 ? -10.781 -8.656 8.344 1 87.31 92 ALA A N 1
ATOM 694 C CA . ALA A 1 92 ? -10.586 -9.555 9.484 1 87.31 92 ALA A CA 1
ATOM 695 C C . ALA A 1 92 ? -9.195 -9.383 10.086 1 87.31 92 ALA A C 1
ATOM 697 O O . ALA A 1 92 ? -8.25 -9.023 9.383 1 87.31 92 ALA A O 1
ATOM 698 N N . PRO A 1 93 ? -9.109 -9.594 11.43 1 84 93 PRO A N 1
ATOM 699 C CA . PRO A 1 93 ? -7.781 -9.641 12.055 1 84 93 PRO A CA 1
ATOM 700 C C . PRO A 1 93 ? -6.863 -10.672 11.406 1 84 93 PRO A C 1
ATOM 702 O O . PRO A 1 93 ? -7.34 -11.617 10.766 1 84 93 PRO A O 1
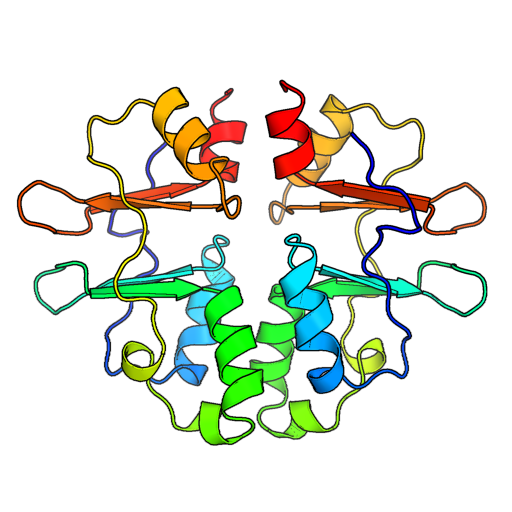ATOM 705 N N . PRO A 1 94 ? -5.578 -10.453 11.594 1 79 94 PRO A N 1
ATOM 706 C CA . PRO A 1 94 ? -4.84 -9.484 12.414 1 79 94 PRO A CA 1
ATOM 707 C C . PRO A 1 94 ? -4.668 -8.133 11.727 1 79 94 PRO A C 1
ATOM 709 O O . PRO A 1 94 ? -4.398 -7.133 12.391 1 79 94 PRO A O 1
ATOM 712 N N . SER A 1 95 ? -4.766 -8.172 10.336 1 80.12 95 SER A N 1
ATOM 713 C CA . SER A 1 95 ? -4.609 -6.887 9.664 1 80.12 95 SER A CA 1
ATOM 714 C C . SER A 1 95 ? -5.496 -6.801 8.43 1 80.12 95 SER A C 1
ATOM 716 O O . SER A 1 95 ? -5.559 -7.742 7.633 1 80.12 95 SER A O 1
ATOM 718 N N . PRO A 1 96 ? -6.109 -5.637 8.273 1 85.25 96 PRO A N 1
ATOM 719 C CA . PRO A 1 96 ? -6.898 -5.465 7.055 1 85.25 96 PRO A CA 1
ATOM 720 C C . PRO A 1 96 ? -6.047 -5.52 5.789 1 85.25 96 PRO A C 1
ATOM 722 O O . PRO A 1 96 ? -4.898 -5.07 5.797 1 85.25 96 PRO A O 1
ATOM 725 N N . ILE A 1 97 ? -6.676 -6.18 4.812 1 88.81 97 ILE A N 1
ATOM 726 C CA . ILE A 1 97 ? -5.965 -6.246 3.539 1 88.81 97 ILE A CA 1
ATOM 727 C C . ILE A 1 97 ? -6.805 -5.586 2.445 1 88.81 97 ILE A C 1
ATOM 729 O O . ILE A 1 97 ? -8.016 -5.414 2.602 1 88.81 97 ILE A O 1
ATOM 733 N N . GLN A 1 98 ? -6.129 -5.242 1.353 1 87.62 98 GLN A N 1
ATOM 734 C CA . GLN A 1 98 ? -6.758 -4.434 0.316 1 87.62 98 GLN A CA 1
ATOM 735 C C . GLN A 1 98 ? -7.172 -5.289 -0.876 1 87.62 98 GLN A C 1
ATOM 737 O O . GLN A 1 98 ? -7.844 -4.805 -1.791 1 87.62 98 GLN A O 1
ATOM 742 N N . PHE A 1 99 ? -6.758 -6.492 -0.848 1 90.75 99 PHE A N 1
ATOM 743 C CA . PHE A 1 99 ? -7.035 -7.328 -2.01 1 90.75 99 PHE A CA 1
ATOM 744 C C . PHE A 1 99 ? -7.129 -8.797 -1.608 1 90.75 99 PHE A C 1
ATOM 746 O O . PHE A 1 99 ? -6.629 -9.188 -0.553 1 90.75 99 PHE A O 1
ATOM 753 N N . LEU A 1 100 ? -7.797 -9.578 -2.443 1 93.88 100 LEU A N 1
ATOM 754 C CA . LEU A 1 100 ? -7.883 -11.031 -2.344 1 93.88 100 LEU A CA 1
ATOM 755 C C . LEU A 1 100 ? -7.785 -11.672 -3.721 1 93.88 100 LEU A C 1
ATOM 757 O O . LEU A 1 100 ? -8.617 -11.422 -4.59 1 93.88 100 LEU A O 1
ATOM 761 N N . PRO A 1 101 ? -6.719 -12.5 -3.957 1 94.81 101 PRO A N 1
ATOM 762 C CA . PRO A 1 101 ? -6.707 -13.289 -5.195 1 94.81 101 PRO A CA 1
ATOM 763 C C . PRO A 1 101 ? -7.887 -14.25 -5.289 1 94.81 101 PRO A C 1
ATOM 765 O O . PRO A 1 101 ? -8.32 -14.805 -4.277 1 94.81 101 PRO A O 1
ATOM 768 N N . VAL A 1 102 ? -8.406 -14.422 -6.465 1 96 102 VAL A N 1
ATOM 769 C CA . VAL A 1 102 ? -9.438 -15.414 -6.734 1 96 102 VAL A CA 1
ATOM 770 C C . VAL A 1 102 ? -8.812 -16.656 -7.371 1 96 102 VAL A C 1
ATOM 772 O O . VAL A 1 102 ? -8.172 -16.562 -8.422 1 96 102 VAL A O 1
ATOM 775 N N . ILE A 1 103 ? -8.984 -17.75 -6.746 1 96.44 103 ILE A N 1
ATOM 776 C CA . ILE A 1 103 ? -8.367 -19 -7.188 1 96.44 103 ILE A CA 1
ATOM 777 C C . ILE A 1 103 ? -9.453 -20 -7.547 1 96.44 103 ILE A C 1
ATOM 779 O O . ILE A 1 103 ? -10.461 -20.125 -6.848 1 96.44 103 ILE A O 1
ATOM 783 N N . ASN A 1 104 ? -9.234 -20.719 -8.672 1 96.75 104 ASN A N 1
ATOM 784 C CA . ASN A 1 104 ? -10.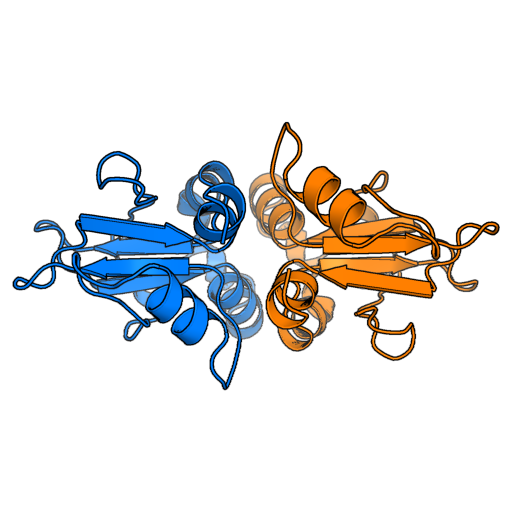188 -21.781 -9.016 1 96.75 104 ASN A CA 1
ATOM 785 C C . ASN A 1 104 ? -9.828 -23.094 -8.336 1 96.75 104 ASN A C 1
ATOM 787 O O . ASN A 1 104 ? -8.914 -23.141 -7.512 1 96.75 104 ASN A O 1
ATOM 791 N N . GLY A 1 105 ? -10.523 -24.172 -8.578 1 95.44 105 GLY A N 1
ATOM 792 C CA . GLY A 1 105 ? -10.352 -25.469 -7.945 1 95.44 105 GLY A CA 1
ATOM 793 C C . GLY A 1 105 ? -9.023 -26.125 -8.266 1 95.44 105 GLY A C 1
ATOM 794 O O . GLY A 1 105 ? -8.586 -27.031 -7.559 1 95.44 105 GLY A O 1
ATOM 795 N N . GLN A 1 106 ? -8.391 -25.672 -9.305 1 95.75 106 GLN A N 1
ATOM 796 C CA . GLN A 1 106 ? -7.09 -26.203 -9.703 1 95.75 106 GLN A CA 1
ATOM 797 C C . GLN A 1 106 ? -5.953 -25.312 -9.203 1 95.75 106 GLN A C 1
ATOM 799 O O . GLN A 1 106 ? -4.828 -25.391 -9.703 1 95.75 106 GLN A O 1
ATOM 804 N N . ASN A 1 107 ? -6.25 -24.406 -8.289 1 94.62 107 ASN A N 1
ATOM 805 C CA . ASN A 1 107 ? -5.297 -23.469 -7.699 1 94.62 107 ASN A CA 1
ATOM 806 C C . ASN A 1 107 ? -4.73 -22.516 -8.742 1 94.62 107 ASN A C 1
ATOM 808 O O . ASN A 1 107 ? -3.576 -22.094 -8.641 1 94.62 107 ASN A O 1
ATOM 812 N N . GLN A 1 108 ? -5.48 -22.25 -9.711 1 96.31 108 GLN A N 1
ATOM 813 C CA . GLN A 1 108 ? -5.094 -21.234 -10.68 1 96.31 108 GLN A CA 1
ATOM 814 C C . GLN A 1 108 ? -5.684 -19.875 -10.312 1 96.31 108 GLN A C 1
ATOM 816 O O . GLN A 1 108 ? -6.84 -19.781 -9.898 1 96.31 108 GLN A O 1
ATOM 821 N N . VAL A 1 109 ? -4.801 -18.906 -10.453 1 95.75 109 VAL A N 1
ATOM 822 C CA . VAL A 1 109 ? -5.277 -17.531 -10.258 1 95.75 109 VAL A CA 1
ATOM 823 C C . VAL A 1 109 ? -6.145 -17.109 -11.445 1 95.75 109 VAL A C 1
ATOM 825 O O . VAL A 1 109 ? -5.691 -17.125 -12.586 1 95.75 109 VAL A O 1
ATOM 828 N N . ILE A 1 110 ? -7.383 -16.719 -11.125 1 94.56 110 ILE A N 1
ATOM 829 C CA . ILE A 1 110 ? -8.281 -16.391 -12.227 1 94.56 110 ILE A CA 1
ATOM 830 C C . ILE A 1 110 ? -8.758 -14.938 -12.094 1 94.56 110 ILE A C 1
ATOM 832 O O . ILE A 1 110 ? -9.5 -14.445 -12.945 1 94.56 110 ILE A O 1
ATOM 836 N N . GLY A 1 111 ? -8.367 -14.273 -11.031 1 92.62 111 GLY A N 1
ATOM 837 C CA . GLY A 1 111 ? -8.758 -12.883 -10.828 1 92.62 111 GLY A CA 1
ATOM 838 C C . GLY A 1 111 ? -8.281 -12.32 -9.5 1 92.62 111 GLY A C 1
ATOM 839 O O . GLY A 1 111 ? -7.484 -12.945 -8.805 1 92.62 111 GLY A O 1
ATOM 840 N N . ILE A 1 112 ? -8.766 -11.141 -9.18 1 92.69 112 ILE A N 1
ATOM 841 C CA . ILE A 1 112 ? -8.461 -10.461 -7.926 1 92.69 112 ILE A CA 1
ATOM 842 C C . ILE A 1 112 ? -9.633 -9.57 -7.527 1 92.69 112 ILE A C 1
ATOM 844 O O . ILE A 1 112 ? -10.266 -8.945 -8.383 1 92.69 112 ILE A O 1
ATOM 848 N N . VAL A 1 113 ? -9.969 -9.555 -6.27 1 91.81 113 VAL A N 1
ATOM 849 C CA . VAL A 1 113 ? -10.938 -8.609 -5.703 1 91.81 113 VAL A CA 1
ATOM 850 C C . VAL A 1 113 ? -10.211 -7.586 -4.84 1 91.81 113 VAL A C 1
ATOM 852 O O . VAL A 1 113 ? -9.328 -7.938 -4.051 1 91.81 113 VAL A O 1
ATOM 855 N N . THR A 1 114 ? -10.523 -6.324 -5.059 1 90.5 114 THR A N 1
ATOM 856 C CA . THR A 1 114 ? -9.883 -5.277 -4.273 1 90.5 114 THR A CA 1
ATOM 857 C C . THR A 1 114 ? -10.906 -4.523 -3.432 1 90.5 114 THR A C 1
ATOM 859 O O . THR A 1 114 ? -12.094 -4.496 -3.77 1 90.5 114 THR A O 1
ATOM 862 N N . LEU A 1 115 ? -10.445 -3.945 -2.416 1 88.31 115 LEU A N 1
ATOM 863 C CA . LEU A 1 115 ? -11.32 -3.137 -1.577 1 88.31 115 LEU A CA 1
ATOM 864 C C . LEU A 1 115 ? -11.914 -1.978 -2.371 1 88.31 115 LEU A C 1
ATOM 866 O O . LEU A 1 115 ? -13.109 -1.698 -2.271 1 88.31 115 LEU A O 1
ATOM 870 N N . HIS A 1 116 ? -11.086 -1.266 -3.162 1 87.38 116 HIS A N 1
ATOM 871 C CA . HIS A 1 116 ? -11.578 -0.186 -4.008 1 87.38 116 HIS A CA 1
ATOM 872 C C . HIS A 1 116 ? -12.664 -0.686 -4.961 1 87.38 116 HIS A C 1
ATOM 874 O O . HIS A 1 116 ? -13.664 0.002 -5.191 1 87.38 116 HIS A O 1
ATOM 880 N N . GLY A 1 117 ? -12.367 -1.855 -5.473 1 86.94 117 GLY A N 1
ATOM 881 C CA . GLY A 1 117 ? -13.352 -2.434 -6.371 1 86.94 117 GLY A CA 1
ATOM 882 C C . GLY A 1 117 ? -14.68 -2.721 -5.691 1 86.94 117 GLY A C 1
ATOM 883 O O . GLY A 1 117 ? -15.742 -2.482 -6.27 1 86.94 117 GLY A O 1
ATOM 884 N N . LEU A 1 118 ? -14.625 -3.262 -4.496 1 88.19 118 LEU A N 1
ATOM 885 C CA . LEU A 1 118 ? -15.836 -3.574 -3.74 1 88.19 118 LEU A CA 1
ATOM 886 C C . LEU A 1 118 ? -16.594 -2.299 -3.367 1 88.19 118 LEU A C 1
ATOM 888 O O . LEU A 1 118 ? -17.812 -2.246 -3.471 1 88.19 118 LEU A O 1
ATOM 892 N N . VAL A 1 119 ? -15.891 -1.291 -2.955 1 85.69 119 VAL A N 1
ATOM 893 C CA . VAL A 1 119 ? -16.484 -0.019 -2.557 1 85.69 119 VAL A CA 1
ATOM 894 C C . VAL A 1 119 ? -17.141 0.643 -3.764 1 85.69 119 VAL A C 1
ATOM 896 O O . VAL A 1 119 ? -18.281 1.126 -3.674 1 85.69 119 VAL A O 1
ATOM 899 N N . SER A 1 120 ? -16.469 0.661 -4.879 1 84.56 120 SER A N 1
ATOM 900 C CA . SER A 1 120 ? -16.984 1.287 -6.094 1 84.56 120 SER A CA 1
ATOM 901 C C . SER A 1 120 ? -18.234 0.576 -6.598 1 84.56 120 SER A C 1
ATOM 903 O O . SER A 1 120 ? -19.078 1.188 -7.25 1 84.56 120 SER A O 1
ATOM 905 N N . ALA A 1 121 ? -18.312 -0.695 -6.363 1 82.88 121 ALA A N 1
ATOM 906 C CA . ALA A 1 121 ? -19.453 -1.491 -6.809 1 82.88 121 ALA A CA 1
ATOM 907 C C . ALA A 1 121 ? -20.656 -1.287 -5.895 1 82.88 121 ALA A C 1
ATOM 909 O O . ALA A 1 121 ? -21.766 -1.74 -6.199 1 82.88 121 ALA A O 1
ATOM 910 N N . GLY A 1 122 ? -20.578 -0.418 -4.934 1 76 122 GLY A N 1
ATOM 911 C CA . GLY A 1 122 ? -21.719 -0.094 -4.086 1 76 122 GLY A CA 1
ATOM 912 C C . GLY A 1 122 ? -21.797 -0.963 -2.844 1 76 122 GLY A C 1
ATOM 913 O O . GLY A 1 122 ? -22.891 -1.232 -2.34 1 76 122 GLY A O 1
ATOM 914 N N . LEU A 1 123 ? -20.734 -1.494 -2.322 1 59.72 123 LEU A N 1
ATOM 915 C CA . LEU A 1 123 ? -20.891 -2.082 -0.995 1 59.72 123 LEU A CA 1
ATOM 916 C C . LEU A 1 123 ? -20.719 -1.024 0.09 1 59.72 123 LEU A C 1
ATOM 918 O O . LEU A 1 123 ? -20.047 -0.016 -0.115 1 59.72 123 LEU A O 1
ATOM 922 N N . MET B 1 1 ? -14.125 7.785 13.422 1 49.53 1 MET B N 1
ATOM 923 C CA . MET B 1 1 ? -13.805 7.602 12.008 1 49.53 1 MET B CA 1
ATOM 924 C C . MET B 1 1 ? -12.43 8.164 11.688 1 49.53 1 MET B C 1
ATOM 926 O O . MET B 1 1 ? -11.719 7.629 10.836 1 49.53 1 MET B O 1
ATOM 930 N N . MET B 1 2 ? -12.031 9.227 12.43 1 57.31 2 MET B N 1
ATOM 931 C CA . MET B 1 2 ? -10.758 9.93 12.32 1 57.31 2 MET B CA 1
ATOM 932 C C . MET B 1 2 ? -9.758 9.43 13.352 1 57.31 2 MET B C 1
ATOM 934 O O . MET B 1 2 ? -10.125 9.148 14.492 1 57.31 2 MET B O 1
ATOM 938 N N . LYS B 1 3 ? -8.609 8.867 12.836 1 66.56 3 LYS B N 1
ATOM 939 C CA . LYS B 1 3 ? -7.543 8.68 13.812 1 66.56 3 LYS B CA 1
ATOM 940 C C . LYS B 1 3 ? -6.895 10.008 14.18 1 66.56 3 LYS B C 1
ATOM 942 O O . LYS B 1 3 ? -6.715 10.875 13.32 1 66.56 3 LYS B O 1
ATOM 947 N N . LYS B 1 4 ? -6.801 10.211 15.445 1 63.16 4 LYS B N 1
ATOM 948 C CA . LYS B 1 4 ? -6.293 11.477 15.953 1 63.16 4 LYS B CA 1
ATOM 949 C C . LYS B 1 4 ? -4.777 11.57 15.789 1 63.16 4 LYS B C 1
ATOM 951 O O . LYS B 1 4 ? -4.125 10.578 15.461 1 63.16 4 LYS B O 1
ATOM 956 N N . GLU B 1 5 ? -4.25 12.789 16.078 1 53.28 5 GLU B N 1
ATOM 957 C CA . GLU B 1 5 ? -2.861 13.188 15.859 1 53.28 5 GLU B CA 1
ATOM 958 C C . GLU B 1 5 ? -1.901 12.219 16.547 1 53.28 5 GLU B C 1
ATOM 960 O O . GLU B 1 5 ? -0.89 11.82 15.969 1 53.28 5 GLU B O 1
ATOM 965 N N . ASP B 1 6 ? -2.225 11.867 17.766 1 55.78 6 ASP B N 1
ATOM 966 C CA . ASP B 1 6 ? -1.305 11.039 18.531 1 55.78 6 ASP B CA 1
ATOM 967 C C . ASP B 1 6 ? -1.189 9.641 17.938 1 55.78 6 ASP B C 1
ATOM 969 O O . ASP B 1 6 ? -0.261 8.898 18.266 1 55.78 6 ASP B O 1
ATOM 973 N N . GLU B 1 7 ? -2.09 9.484 17 1 65.75 7 GLU B N 1
ATOM 974 C CA . GLU B 1 7 ? -2.086 8.172 16.375 1 65.75 7 GLU B CA 1
ATOM 975 C C . GLU B 1 7 ? -1.647 8.258 14.906 1 65.75 7 GLU B C 1
ATOM 977 O O . GLU B 1 7 ? -1.56 7.238 14.219 1 65.75 7 GLU B O 1
ATOM 982 N N . LEU B 1 8 ? -1.263 9.555 14.758 1 72.62 8 LEU B N 1
ATOM 983 C CA . LEU B 1 8 ? -0.945 9.75 13.352 1 72.62 8 LEU B CA 1
ATOM 984 C C . LEU B 1 8 ? 0.474 9.289 13.039 1 72.62 8 LEU B C 1
ATOM 986 O O . LEU B 1 8 ? 1.354 9.344 13.906 1 72.62 8 LEU B O 1
ATOM 990 N N . LEU B 1 9 ? 0.664 8.789 11.891 1 82.56 9 LEU B N 1
ATOM 991 C CA . LEU B 1 9 ? 1.977 8.391 11.391 1 82.56 9 LEU B CA 1
ATOM 992 C C . LEU B 1 9 ? 2.705 9.586 10.781 1 82.56 9 LEU B C 1
ATOM 994 O O . LEU B 1 9 ? 2.662 9.789 9.562 1 82.56 9 LEU B O 1
ATOM 998 N N . VAL B 1 10 ? 3.314 10.344 11.664 1 91.44 10 VAL B N 1
ATOM 999 C CA . VAL B 1 10 ? 3.977 11.562 11.211 1 91.44 10 VAL B CA 1
ATOM 1000 C C . VAL B 1 10 ? 5.484 11.344 11.148 1 91.44 10 VAL B C 1
ATOM 1002 O O . VAL B 1 10 ? 6.023 10.492 11.867 1 91.44 10 VAL B O 1
ATOM 1005 N N . CYS B 1 11 ? 6.129 12.07 10.305 1 94.62 11 CYS B N 1
ATOM 1006 C CA . CYS B 1 11 ? 7.586 12.117 10.227 1 94.62 11 CYS B CA 1
ATOM 1007 C C . CYS B 1 11 ? 8.07 13.516 9.867 1 94.62 11 CYS B C 1
ATOM 1009 O O . CYS B 1 11 ? 7.266 14.383 9.523 1 94.62 11 CYS B O 1
ATOM 1011 N N . LYS B 1 12 ? 9.359 13.727 10.109 1 97.12 12 LYS B N 1
ATOM 1012 C CA . LYS B 1 12 ? 9.977 15 9.75 1 97.12 12 LYS B CA 1
ATOM 1013 C C . LYS B 1 12 ? 10.656 14.914 8.391 1 97.12 12 LYS B C 1
ATOM 1015 O O . LYS B 1 12 ? 11.047 13.828 7.949 1 97.12 12 LYS B O 1
ATOM 1020 N N . GLU B 1 13 ? 10.805 16.078 7.758 1 97.31 13 GLU B N 1
ATOM 1021 C CA . GLU B 1 13 ? 11.391 16.125 6.418 1 97.31 13 GLU B CA 1
ATOM 1022 C C . GLU B 1 13 ? 12.82 15.586 6.426 1 97.31 13 GLU B C 1
ATOM 1024 O O . GLU B 1 13 ? 13.273 15 5.441 1 97.31 13 GLU B O 1
ATOM 1029 N N . GLY B 1 14 ? 13.5 15.758 7.484 1 98.25 14 GLY B N 1
ATOM 1030 C CA . GLY B 1 14 ? 14.906 15.406 7.531 1 98.25 14 GLY B CA 1
ATOM 1031 C C . GLY B 1 14 ? 15.141 13.938 7.859 1 98.25 14 GLY B C 1
ATOM 1032 O O . GLY B 1 14 ? 16.281 13.453 7.781 1 98.25 14 GLY B O 1
ATOM 1033 N N . ASP B 1 15 ? 14.141 13.188 8.266 1 97.62 15 ASP B N 1
ATOM 1034 C CA . ASP B 1 15 ? 14.281 11.773 8.578 1 97.62 15 ASP B CA 1
ATOM 1035 C C . ASP B 1 15 ? 14.719 10.977 7.355 1 97.62 15 ASP B C 1
ATOM 1037 O O . ASP B 1 15 ? 14.242 11.227 6.242 1 97.62 15 ASP B O 1
ATOM 1041 N N . MET B 1 16 ? 15.609 9.992 7.508 1 98.25 16 MET B N 1
ATOM 1042 C CA . MET B 1 16 ? 16.016 9.117 6.414 1 98.25 16 MET B CA 1
ATOM 1043 C C . MET B 1 16 ? 14.883 8.172 6.023 1 98.25 16 MET B C 1
ATOM 1045 O O . MET B 1 16 ? 14.18 7.645 6.891 1 98.25 16 MET B O 1
ATOM 1049 N N . ILE B 1 17 ? 14.727 8.016 4.727 1 97.44 17 ILE B N 1
ATOM 1050 C CA . ILE B 1 17 ? 13.633 7.184 4.223 1 97.44 17 ILE B CA 1
ATOM 1051 C C . ILE B 1 17 ? 13.719 5.793 4.852 1 97.44 17 ILE B C 1
ATOM 1053 O O . ILE B 1 17 ? 12.727 5.289 5.387 1 97.44 17 ILE B O 1
ATOM 1057 N N . ILE B 1 18 ? 14.922 5.238 4.922 1 97.5 18 ILE B N 1
ATOM 1058 C CA . ILE B 1 18 ? 15.078 3.844 5.312 1 97.5 18 ILE B CA 1
ATOM 1059 C C . ILE B 1 18 ? 14.773 3.688 6.801 1 97.5 18 ILE B C 1
ATOM 1061 O O . ILE B 1 18 ? 14.266 2.648 7.23 1 97.5 18 ILE B O 1
ATOM 1065 N N . GLU B 1 19 ? 14.945 4.691 7.594 1 95.81 19 GLU B N 1
ATOM 1066 C CA . GLU B 1 19 ? 14.672 4.648 9.031 1 95.81 19 GLU B CA 1
ATOM 1067 C C . GLU B 1 19 ? 13.172 4.773 9.312 1 95.81 19 GLU B C 1
ATOM 1069 O O . GLU B 1 19 ? 12.727 4.508 10.422 1 95.81 19 GLU B O 1
ATOM 1074 N N . GLN B 1 20 ? 12.438 5.164 8.305 1 94.31 20 GLN B N 1
ATOM 1075 C CA . GLN B 1 20 ? 11.016 5.41 8.508 1 94.31 20 GLN B CA 1
ATOM 1076 C C . GLN B 1 20 ? 10.172 4.258 7.973 1 94.31 20 GLN B C 1
ATOM 1078 O O . GLN B 1 20 ? 8.945 4.273 8.086 1 94.31 20 GLN B O 1
ATOM 1083 N N . LEU B 1 21 ? 10.766 3.199 7.445 1 94.19 21 LEU B N 1
ATOM 1084 C CA . LEU B 1 21 ? 10.039 2.078 6.863 1 94.19 21 LEU B CA 1
ATOM 1085 C C . LEU B 1 21 ? 9.195 1.37 7.922 1 94.19 21 LEU B C 1
ATOM 1087 O O . LEU B 1 21 ? 8.094 0.898 7.633 1 94.19 21 LEU B O 1
ATOM 1091 N N . VAL B 1 22 ? 9.727 1.317 9.117 1 89.81 22 VAL B N 1
ATOM 1092 C CA . VAL B 1 22 ? 9 0.66 10.203 1 89.81 22 VAL B CA 1
ATOM 1093 C C . VAL B 1 22 ? 7.727 1.444 10.523 1 89.81 22 VAL B C 1
ATOM 1095 O O . VAL B 1 22 ? 6.656 0.858 10.695 1 89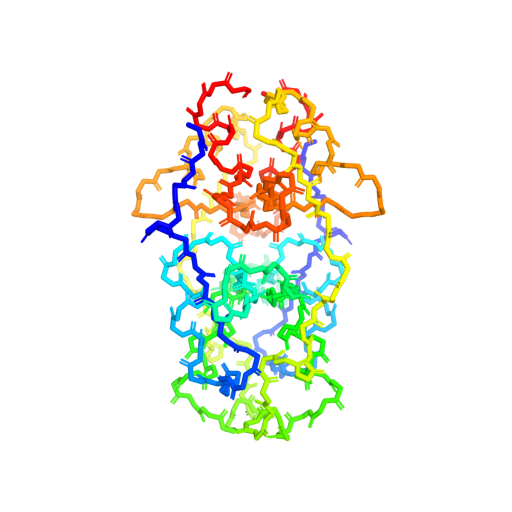.81 22 VAL B O 1
ATOM 1098 N N . GLU B 1 23 ? 7.895 2.705 10.547 1 89 23 GLU B N 1
ATOM 1099 C CA . GLU B 1 23 ? 6.734 3.555 10.805 1 89 23 GLU B CA 1
ATOM 1100 C C . GLU B 1 23 ? 5.723 3.463 9.664 1 89 23 GLU B C 1
ATOM 1102 O O . GLU B 1 23 ? 4.516 3.434 9.906 1 89 23 GLU B O 1
ATOM 1107 N N . LEU B 1 24 ? 6.246 3.416 8.453 1 90.62 24 LEU B N 1
ATOM 1108 C CA . LEU B 1 24 ? 5.379 3.281 7.293 1 90.62 24 LEU B CA 1
ATOM 1109 C C . LEU B 1 24 ? 4.594 1.974 7.348 1 90.62 24 LEU B C 1
ATOM 1111 O O . LEU B 1 24 ? 3.449 1.912 6.895 1 90.62 24 LEU B O 1
ATOM 1115 N N . THR B 1 25 ? 5.121 0.889 7.918 1 83.62 25 THR B N 1
ATOM 1116 C CA . THR B 1 25 ? 4.52 -0.437 8 1 83.62 25 THR B CA 1
ATOM 1117 C C . THR B 1 25 ? 3.51 -0.504 9.141 1 83.62 25 THR B C 1
ATOM 1119 O O . THR B 1 25 ? 2.443 -1.108 9 1 83.62 25 THR B O 1
ATOM 1122 N N . SER B 1 26 ? 3.822 -0.124 10.281 1 72.12 26 SER B N 1
ATOM 1123 C CA . SER B 1 26 ? 3.09 -0.319 11.523 1 72.12 26 SER B CA 1
ATOM 1124 C C . SER B 1 26 ? 1.646 0.153 11.398 1 72.12 26 SER B C 1
ATOM 1126 O O . SER B 1 26 ? 0.735 -0.454 11.961 1 72.12 26 SER B O 1
ATOM 1128 N N . LYS B 1 27 ? 1.394 1.414 11.031 1 58.75 27 LYS B N 1
ATOM 1129 C CA . LYS B 1 27 ? 0.067 1.969 11.289 1 58.75 27 LYS B CA 1
ATOM 1130 C C . LYS B 1 27 ? -0.87 1.72 10.109 1 58.75 27 LYS B C 1
ATOM 1132 O O . LYS B 1 27 ? -2.055 2.057 10.164 1 58.75 27 LYS B O 1
ATOM 1137 N N . GLY B 1 28 ? -0.484 0.816 9.117 1 63.38 28 GLY B N 1
ATOM 1138 C CA . GLY B 1 28 ? -1.369 0.146 8.18 1 63.38 28 GLY B CA 1
ATOM 1139 C C . GLY B 1 28 ? -1.834 1.047 7.051 1 63.38 28 GLY B C 1
ATOM 1140 O O . GLY B 1 28 ? -2.754 0.697 6.309 1 63.38 28 GLY B O 1
ATOM 1141 N N . CYS B 1 29 ? -1.396 2.232 6.91 1 70.69 29 CYS B N 1
ATOM 1142 C CA . CYS B 1 29 ? -2.084 3.016 5.895 1 70.69 29 CYS B CA 1
ATOM 1143 C C . CYS B 1 29 ? -1.176 3.275 4.699 1 70.69 29 CYS B C 1
ATOM 1145 O O . CYS B 1 29 ? -1.598 3.885 3.713 1 70.69 29 CYS B O 1
ATOM 1147 N N . GLY B 1 30 ? 0.073 2.773 4.742 1 84.88 30 GLY B N 1
ATOM 1148 C CA . GLY B 1 30 ? 0.985 2.947 3.623 1 84.88 30 GLY B CA 1
ATOM 1149 C C . GLY B 1 30 ? 1.371 4.395 3.387 1 84.88 30 GLY B C 1
ATOM 1150 O O . GLY B 1 30 ? 1.629 4.797 2.25 1 84.88 30 GLY B O 1
ATOM 1151 N N . CYS B 1 31 ? 1.268 5.16 4.453 1 91.75 31 CYS B N 1
ATOM 1152 C CA . CYS B 1 31 ? 1.575 6.574 4.281 1 91.75 31 CYS B CA 1
ATOM 1153 C C . CYS B 1 31 ? 2.203 7.152 5.543 1 91.75 31 CYS B C 1
ATOM 1155 O O . CYS B 1 31 ? 1.871 6.734 6.652 1 91.75 31 CYS B O 1
ATOM 1157 N N . LEU B 1 32 ? 3.072 8.078 5.363 1 94.31 32 LEU B N 1
ATOM 1158 C CA . LEU B 1 32 ? 3.578 8.961 6.406 1 94.31 32 LEU B CA 1
ATOM 1159 C C . LEU B 1 32 ? 3.197 10.414 6.125 1 94.31 32 LEU B C 1
ATOM 1161 O O . LEU B 1 32 ? 3.305 10.875 4.984 1 94.31 32 LEU B O 1
ATOM 1165 N N . LEU B 1 33 ? 2.662 11.086 7.156 1 95.38 33 LEU B N 1
ATOM 1166 C CA . LEU B 1 33 ? 2.416 12.523 7.051 1 95.38 33 LEU B CA 1
ATOM 1167 C C . LEU B 1 33 ? 3.66 13.32 7.43 1 95.38 33 LEU B C 1
ATOM 1169 O O . LEU B 1 33 ? 4.152 13.219 8.555 1 95.38 33 LEU B O 1
ATOM 1173 N N . VAL B 1 34 ? 4.156 14.047 6.449 1 96.88 34 VAL B N 1
ATOM 1174 C CA . VAL B 1 34 ? 5.355 14.844 6.672 1 96.88 34 VAL B CA 1
ATOM 1175 C C . VAL B 1 34 ? 4.973 16.219 7.227 1 96.88 34 VAL B C 1
ATOM 1177 O O . VAL B 1 34 ? 4.242 16.969 6.582 1 96.88 34 VAL B O 1
ATOM 1180 N N . ILE B 1 35 ? 5.52 16.531 8.422 1 96.88 35 ILE B N 1
ATOM 1181 C CA . ILE B 1 35 ? 5.094 17.766 9.07 1 96.88 35 ILE B CA 1
ATOM 1182 C C . ILE B 1 35 ? 6.316 18.531 9.57 1 96.88 35 ILE B C 1
ATOM 1184 O O . ILE B 1 35 ? 7.406 17.969 9.688 1 96.88 35 ILE B O 1
ATOM 1188 N N . ASP B 1 36 ? 6.137 19.766 9.82 1 97.44 36 ASP B N 1
ATOM 1189 C CA . ASP B 1 36 ? 7.18 20.547 10.469 1 97.44 36 ASP B CA 1
ATOM 1190 C C . ASP B 1 36 ? 6.996 20.562 11.984 1 97.44 36 ASP B C 1
ATOM 1192 O O . ASP B 1 36 ? 6.172 19.812 12.523 1 97.44 36 ASP B O 1
ATOM 1196 N N . ASP B 1 37 ? 7.797 21.297 12.672 1 96 37 ASP B N 1
ATOM 1197 C CA . ASP B 1 37 ? 7.828 21.297 14.125 1 96 37 ASP B CA 1
ATOM 1198 C C . ASP B 1 37 ? 6.531 21.844 14.711 1 96 37 ASP B C 1
ATOM 1200 O O . ASP B 1 37 ? 6.203 21.578 15.867 1 96 37 ASP B O 1
ATOM 1204 N N . ASP B 1 38 ? 5.762 22.609 13.906 1 95.75 38 ASP B N 1
ATOM 1205 C CA . ASP B 1 38 ? 4.508 23.188 14.367 1 95.75 38 ASP B CA 1
ATOM 1206 C C . ASP B 1 38 ? 3.311 22.391 13.859 1 95.75 38 ASP B C 1
ATOM 1208 O O . ASP B 1 38 ? 2.188 22.906 13.828 1 95.75 38 ASP B O 1
ATOM 1212 N N . HIS B 1 39 ? 3.531 21.234 13.289 1 94.88 39 HIS B N 1
ATOM 1213 C CA . HIS B 1 39 ? 2.529 20.281 12.836 1 94.88 39 HIS B CA 1
ATOM 1214 C C . HIS B 1 39 ? 1.875 20.734 11.539 1 94.88 39 HIS B C 1
ATOM 1216 O O . HIS B 1 39 ? 0.786 20.281 11.188 1 94.88 39 HIS B O 1
ATOM 1222 N N . HIS B 1 40 ? 2.533 21.703 10.898 1 97.06 40 HIS B N 1
ATOM 1223 C CA . HIS B 1 40 ? 2.049 22.047 9.562 1 97.06 40 HIS B CA 1
ATOM 1224 C C . HIS B 1 40 ? 2.367 20.953 8.555 1 97.06 40 HIS B C 1
ATOM 1226 O O . HIS B 1 40 ? 3.461 20.375 8.578 1 97.06 40 HIS B O 1
ATOM 1232 N N . GLN B 1 41 ? 1.409 20.766 7.648 1 96.06 41 GLN B N 1
ATOM 1233 C CA . GLN B 1 41 ? 1.585 19.75 6.625 1 96.06 41 GLN B CA 1
ATOM 1234 C C . GLN B 1 41 ? 2.629 20.172 5.594 1 96.06 41 GLN B C 1
ATOM 1236 O O . GLN B 1 41 ? 2.521 21.234 5 1 96.06 41 GLN B O 1
ATOM 1241 N N . ILE B 1 42 ? 3.633 19.375 5.426 1 97.38 42 ILE B N 1
ATOM 1242 C CA . ILE B 1 42 ? 4.652 19.578 4.398 1 97.38 42 ILE B CA 1
ATOM 1243 C C . ILE B 1 42 ? 4.336 18.688 3.189 1 97.38 42 ILE B C 1
ATOM 1245 O O . ILE B 1 42 ? 4.523 19.109 2.045 1 97.38 42 ILE B O 1
ATOM 1249 N N . GLY B 1 43 ? 3.869 17.5 3.422 1 96.88 43 GLY B N 1
ATOM 1250 C CA . GLY B 1 43 ? 3.557 16.547 2.369 1 96.88 43 GLY B CA 1
ATOM 1251 C C . GLY B 1 43 ? 3.205 15.172 2.898 1 96.88 43 GLY B C 1
ATOM 1252 O O . GLY B 1 43 ? 2.85 15.023 4.07 1 96.88 43 GLY B O 1
ATOM 1253 N N . THR B 1 44 ? 3.174 14.219 1.999 1 96.38 44 THR B N 1
ATOM 1254 C CA . THR B 1 44 ? 3.021 12.82 2.361 1 96.38 44 THR B CA 1
ATOM 1255 C C . THR B 1 44 ? 4.086 11.961 1.681 1 96.38 44 THR B C 1
ATOM 1257 O O . THR B 1 44 ? 4.582 12.32 0.608 1 96.38 44 THR B O 1
ATOM 1260 N N . PHE B 1 45 ? 4.516 10.922 2.312 1 96.44 45 PHE B N 1
ATOM 1261 C CA . PHE B 1 45 ? 5.352 9.875 1.748 1 96.44 45 PHE B CA 1
ATOM 1262 C C . PHE B 1 45 ? 4.641 8.523 1.806 1 96.44 45 PHE B C 1
ATOM 1264 O O . PHE B 1 45 ? 4.355 8.016 2.891 1 96.44 45 PHE B O 1
ATOM 1271 N N . THR B 1 46 ? 4.34 7.91 0.651 1 94.12 46 THR B N 1
ATOM 1272 C CA . THR B 1 46 ? 3.51 6.715 0.549 1 94.12 46 THR B CA 1
ATOM 1273 C C . THR B 1 46 ? 4.301 5.555 -0.049 1 94.12 46 THR B C 1
ATOM 1275 O O . THR B 1 46 ? 5.453 5.727 -0.447 1 94.12 46 THR B O 1
ATOM 1278 N N . ASP B 1 47 ? 3.613 4.402 -0.105 1 94.06 47 ASP B N 1
ATOM 1279 C CA . ASP B 1 47 ? 4.188 3.252 -0.795 1 94.06 47 ASP B CA 1
ATOM 1280 C C . ASP B 1 47 ? 4.477 3.576 -2.26 1 94.06 47 ASP B C 1
ATOM 1282 O O . ASP B 1 47 ? 5.461 3.096 -2.824 1 94.06 47 ASP B O 1
ATOM 1286 N N . GLY B 1 48 ? 3.611 4.367 -2.875 1 93.06 48 GLY B N 1
ATOM 1287 C CA . GLY B 1 48 ? 3.873 4.812 -4.234 1 93.06 48 GLY B CA 1
ATOM 1288 C C . GLY B 1 48 ? 5.125 5.66 -4.355 1 93.06 48 GLY B C 1
ATOM 1289 O O . GLY B 1 48 ? 5.902 5.5 -5.301 1 93.06 48 GLY B O 1
ATOM 1290 N N . ASP B 1 49 ? 5.312 6.535 -3.434 1 95.31 49 ASP B N 1
ATOM 1291 C CA . ASP B 1 49 ? 6.527 7.344 -3.404 1 95.31 49 ASP B CA 1
ATOM 1292 C C . ASP B 1 49 ? 7.766 6.469 -3.217 1 95.31 49 ASP B C 1
ATOM 1294 O O . ASP B 1 49 ? 8.797 6.703 -3.848 1 95.31 49 ASP B O 1
ATOM 1298 N N . LEU B 1 50 ? 7.633 5.5 -2.297 1 96.62 50 LEU B N 1
ATOM 1299 C CA . LEU B 1 50 ? 8.742 4.582 -2.051 1 96.62 50 LEU B CA 1
ATOM 1300 C C . LEU B 1 50 ? 9.141 3.854 -3.33 1 96.62 50 LEU B C 1
ATOM 1302 O O . LEU B 1 50 ? 10.32 3.812 -3.686 1 96.62 50 LEU B O 1
ATOM 1306 N N . ARG B 1 51 ? 8.188 3.332 -4.035 1 95.8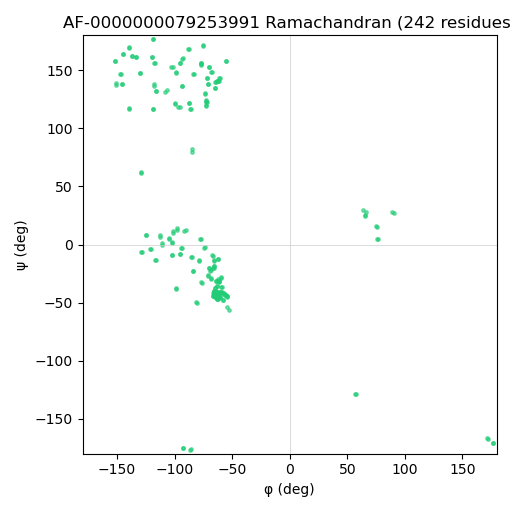1 51 ARG B N 1
ATOM 1307 C CA . ARG B 1 51 ? 8.461 2.613 -5.273 1 95.81 51 ARG B CA 1
ATOM 1308 C C . ARG B 1 51 ? 9.094 3.537 -6.312 1 95.81 51 ARG B C 1
ATOM 1310 O O . ARG B 1 51 ? 10.07 3.168 -6.969 1 95.81 51 ARG B O 1
ATOM 1317 N N . ARG B 1 52 ? 8.547 4.707 -6.492 1 95 52 ARG B N 1
ATOM 1318 C CA . ARG B 1 52 ? 9.078 5.652 -7.469 1 95 52 ARG B CA 1
ATOM 1319 C C . ARG B 1 52 ? 10.508 6.059 -7.121 1 95 52 ARG B C 1
ATOM 1321 O O . ARG B 1 52 ? 11.352 6.207 -8.008 1 95 52 ARG B O 1
ATOM 1328 N N . THR B 1 53 ? 10.734 6.273 -5.84 1 97.31 53 THR B N 1
ATOM 1329 C CA . THR B 1 53 ? 12.078 6.629 -5.398 1 97.31 53 THR B CA 1
ATOM 1330 C C . THR B 1 53 ? 13.062 5.5 -5.684 1 97.31 53 THR B C 1
ATOM 1332 O O . THR B 1 53 ? 14.164 5.738 -6.18 1 97.31 53 THR B O 1
ATOM 1335 N N . LEU B 1 54 ? 12.672 4.277 -5.328 1 97.5 54 LEU B N 1
ATOM 1336 C CA . LEU B 1 54 ? 13.516 3.117 -5.594 1 97.5 54 LEU B CA 1
ATOM 1337 C C . LEU B 1 54 ? 13.852 3.016 -7.078 1 97.5 54 LEU B C 1
ATOM 1339 O O . LEU B 1 54 ? 15 2.756 -7.445 1 97.5 54 LEU B O 1
ATOM 1343 N N . LYS B 1 55 ? 12.914 3.221 -7.91 1 95.38 55 LYS B N 1
ATOM 1344 C CA . LYS B 1 55 ? 13.109 3.15 -9.352 1 95.38 55 LYS B CA 1
ATOM 1345 C C . LYS B 1 55 ? 14.023 4.27 -9.844 1 95.38 55 LYS B C 1
ATOM 1347 O O . LYS B 1 55 ? 14.93 4.035 -10.648 1 95.38 55 LYS B O 1
ATOM 1352 N N . ALA B 1 56 ? 13.781 5.426 -9.352 1 95.88 56 ALA B N 1
ATOM 1353 C CA . ALA B 1 56 ? 14.477 6.613 -9.844 1 95.88 56 ALA B CA 1
ATOM 1354 C C . ALA B 1 56 ? 15.898 6.68 -9.297 1 95.88 56 ALA B C 1
ATOM 1356 O O . ALA B 1 56 ? 16.812 7.125 -9.992 1 95.88 56 ALA B O 1
ATOM 1357 N N . SER B 1 57 ? 16.141 6.191 -8.07 1 97.38 57 SER B N 1
ATOM 1358 C CA . SER B 1 57 ? 17.391 6.488 -7.391 1 97.38 57 SER B CA 1
ATOM 1359 C C . SER B 1 57 ? 18.203 5.223 -7.148 1 97.38 57 SER B C 1
ATOM 1361 O O . SER B 1 57 ? 19.375 5.293 -6.773 1 97.38 57 SER B O 1
ATOM 1363 N N . GLY B 1 58 ? 17.625 4.113 -7.309 1 96.56 58 GLY B N 1
ATOM 1364 C CA . GLY B 1 58 ? 18.344 2.879 -7.008 1 96.56 58 GLY B CA 1
ATOM 1365 C C . GLY B 1 58 ? 18.875 2.826 -5.59 1 96.56 58 GLY B C 1
ATOM 1366 O O . GLY B 1 58 ? 18.141 3.1 -4.637 1 96.56 58 GLY B O 1
ATOM 1367 N N . GLU B 1 59 ? 20.094 2.533 -5.492 1 97.06 59 GLU B N 1
ATOM 1368 C CA . GLU B 1 59 ? 20.703 2.357 -4.18 1 97.06 59 GLU B CA 1
ATOM 1369 C C . GLU B 1 59 ? 20.812 3.686 -3.438 1 97.06 59 GLU B C 1
ATOM 1371 O O . GLU B 1 59 ? 20.969 3.709 -2.215 1 97.06 59 GLU B O 1
ATOM 1376 N N . ALA B 1 60 ? 20.766 4.754 -4.102 1 97.94 60 ALA B N 1
ATOM 1377 C CA . ALA B 1 60 ? 20.875 6.066 -3.475 1 97.94 60 ALA B CA 1
ATOM 1378 C C . ALA B 1 60 ? 19.734 6.309 -2.496 1 97.94 60 ALA B C 1
ATOM 1380 O O . ALA B 1 60 ? 19.797 7.215 -1.662 1 97.94 60 ALA B O 1
ATOM 1381 N N . ILE B 1 61 ? 18.703 5.445 -2.551 1 98.25 61 ILE B N 1
ATOM 1382 C CA . ILE B 1 61 ? 17.562 5.605 -1.667 1 98.25 61 ILE B CA 1
ATOM 1383 C C . ILE B 1 61 ? 18.016 5.531 -0.211 1 98.25 61 ILE B C 1
ATOM 1385 O O . ILE B 1 61 ? 17.422 6.18 0.662 1 98.25 61 ILE B O 1
ATOM 1389 N N . PHE B 1 62 ? 19.062 4.848 0.051 1 98 62 PHE B N 1
ATOM 1390 C CA . PHE B 1 62 ? 19.531 4.617 1.415 1 98 62 PHE B CA 1
ATOM 1391 C C . PHE B 1 62 ? 20.172 5.871 1.987 1 98 62 PHE B C 1
ATOM 1393 O O . PHE B 1 62 ? 20.516 5.922 3.174 1 98 62 PHE B O 1
ATOM 1400 N N . LYS B 1 63 ? 20.266 6.91 1.223 1 98.19 63 LYS B N 1
ATOM 1401 C CA . LYS B 1 63 ? 20.875 8.164 1.663 1 98.19 63 LYS B CA 1
ATOM 1402 C C . LYS B 1 63 ? 19.906 9.336 1.484 1 98.19 63 LYS B C 1
ATOM 1404 O O . LYS B 1 63 ? 20.312 10.492 1.604 1 98.19 63 LYS B O 1
ATOM 1409 N N . LEU B 1 64 ? 18.719 9.062 1.151 1 98.56 64 LEU B N 1
ATOM 1410 C CA . LEU B 1 64 ? 17.75 10.109 0.884 1 98.56 64 LEU B CA 1
ATOM 1411 C C . LEU B 1 64 ? 16.859 10.344 2.098 1 98.56 64 LEU B C 1
ATOM 1413 O O . LEU B 1 64 ? 16.578 9.414 2.855 1 98.56 64 LEU B O 1
ATOM 1417 N N . THR B 1 65 ? 16.422 11.57 2.266 1 98.62 65 THR B N 1
ATOM 1418 C CA . THR B 1 65 ? 15.477 11.93 3.316 1 98.62 65 THR B CA 1
ATOM 1419 C C . THR B 1 65 ? 14.047 11.883 2.795 1 98.62 65 THR B C 1
ATOM 1421 O O . THR B 1 65 ? 13.82 11.938 1.585 1 98.62 65 THR B O 1
ATOM 1424 N N . VAL B 1 66 ? 13.117 11.773 3.715 1 97.88 66 VAL B N 1
ATOM 1425 C CA . VAL B 1 66 ? 11.695 11.781 3.375 1 97.88 66 VAL B CA 1
ATOM 1426 C C . VAL B 1 66 ? 11.344 13.086 2.66 1 97.88 66 VAL B C 1
ATOM 1428 O O . VAL B 1 66 ? 10.602 13.078 1.676 1 97.88 66 VAL B O 1
ATOM 1431 N N . GLY B 1 67 ? 11.867 14.164 3.127 1 98 67 GLY B N 1
ATOM 1432 C CA . GLY B 1 67 ? 11.57 15.477 2.562 1 98 67 GLY B CA 1
ATOM 1433 C C . GLY B 1 67 ? 12 15.609 1.112 1 98 67 GLY B C 1
ATOM 1434 O O . GLY B 1 67 ? 11.375 16.344 0.342 1 98 67 GLY B O 1
ATOM 1435 N N . GLU B 1 68 ? 13.039 14.953 0.67 1 98.38 68 GLU B N 1
ATOM 1436 C CA . GLU B 1 68 ? 13.539 15 -0.701 1 98.38 68 GLU B CA 1
ATOM 1437 C C . GLU B 1 68 ? 12.57 14.312 -1.662 1 98.38 68 GLU B C 1
ATOM 1439 O O . GLU B 1 68 ? 12.555 14.617 -2.855 1 98.38 68 GLU B O 1
ATOM 1444 N N . MET B 1 69 ? 11.719 13.398 -1.141 1 98.06 69 MET B N 1
ATOM 1445 C CA . MET B 1 69 ? 11.016 12.523 -2.07 1 98.06 69 MET B CA 1
ATOM 1446 C C . MET B 1 69 ? 9.516 12.539 -1.799 1 98.06 69 MET B C 1
ATOM 1448 O O . MET B 1 69 ? 8.734 11.922 -2.531 1 98.06 69 MET B O 1
ATOM 1452 N N . CYS B 1 70 ? 9.047 13.195 -0.731 1 97.69 70 CYS B N 1
ATOM 1453 C CA . CYS B 1 70 ? 7.633 13.195 -0.384 1 97.69 70 CYS B CA 1
ATOM 1454 C C . CYS B 1 70 ? 6.824 14 -1.395 1 97.69 70 CYS B C 1
ATOM 1456 O O . CYS B 1 70 ? 7.379 14.828 -2.123 1 97.69 70 CYS B O 1
ATOM 1458 N N . ASN B 1 71 ? 5.586 13.641 -1.526 1 97.12 71 ASN B N 1
ATOM 1459 C CA . ASN B 1 71 ? 4.641 14.453 -2.285 1 97.12 71 ASN B CA 1
ATOM 1460 C C . ASN B 1 71 ? 4.258 15.727 -1.527 1 97.12 71 ASN B C 1
ATOM 1462 O O . ASN B 1 71 ? 3.652 15.656 -0.456 1 97.12 71 ASN B O 1
ATOM 1466 N N . ARG B 1 72 ? 4.5 16.812 -2.023 1 97.62 72 ARG B N 1
ATOM 1467 C CA . ARG B 1 72 ? 4.332 18.078 -1.304 1 97.62 72 ARG B CA 1
ATOM 1468 C C . ARG B 1 72 ? 2.961 18.688 -1.577 1 97.62 72 ARG B C 1
ATOM 1470 O O . ARG B 1 72 ? 2.625 19.734 -1.038 1 97.62 72 ARG B O 1
ATOM 1477 N N . ASN B 1 73 ? 2.182 18.094 -2.406 1 95.25 73 ASN B N 1
ATOM 1478 C CA . ASN B 1 73 ? 0.832 18.547 -2.713 1 95.25 73 ASN B CA 1
ATOM 1479 C C . ASN B 1 73 ? -0.186 17.422 -2.59 1 95.25 73 ASN B C 1
ATOM 1481 O O . ASN B 1 73 ? -0.887 17.094 -3.551 1 95.25 73 ASN B O 1
ATOM 1485 N N . PRO B 1 74 ? -0.305 16.906 -1.43 1 94.69 74 PRO B N 1
ATOM 1486 C CA . PRO B 1 74 ? -1.261 15.805 -1.269 1 94.69 74 PRO B CA 1
ATOM 1487 C C . PRO B 1 74 ? -2.709 16.281 -1.204 1 94.69 74 PRO B C 1
ATOM 1489 O O . PRO B 1 74 ? -2.963 17.438 -0.843 1 94.69 74 PRO B O 1
ATOM 1492 N N . GLY B 1 75 ? -3.617 15.422 -1.581 1 94.31 75 GLY B N 1
ATOM 1493 C CA . GLY B 1 75 ? -5.016 15.672 -1.271 1 94.31 75 GLY B CA 1
ATOM 1494 C C . GLY B 1 75 ? -5.305 15.672 0.218 1 94.31 75 GLY B C 1
ATOM 1495 O O . GLY B 1 75 ? -4.746 14.867 0.967 1 94.31 75 GLY B O 1
ATOM 1496 N N . THR B 1 76 ? -6.148 16.609 0.626 1 96.12 76 THR B N 1
ATOM 1497 C CA . THR B 1 76 ? -6.52 16.719 2.031 1 96.12 76 THR B CA 1
ATOM 1498 C C . THR B 1 76 ? -8.008 17.031 2.172 1 96.12 76 THR B C 1
ATOM 1500 O O . THR B 1 76 ? -8.688 17.312 1.181 1 96.12 76 THR B O 1
ATOM 1503 N N . ILE B 1 77 ? -8.445 16.938 3.387 1 97 77 ILE B N 1
ATOM 1504 C CA . ILE B 1 77 ? -9.805 17.344 3.701 1 97 77 ILE B CA 1
ATOM 1505 C C . ILE B 1 77 ? -9.812 18.141 5.004 1 97 77 ILE B C 1
ATOM 1507 O O . ILE B 1 77 ? -8.844 18.109 5.766 1 97 77 ILE B O 1
ATOM 1511 N N . GLY B 1 78 ? -10.914 18.891 5.234 1 97.06 78 GLY B N 1
ATOM 1512 C CA . GLY B 1 78 ? -11.117 19.594 6.496 1 97.06 78 GLY B CA 1
ATOM 1513 C C . GLY B 1 78 ? -11.82 18.734 7.539 1 97.06 78 GLY B C 1
ATOM 1514 O O . GLY B 1 78 ? -12.352 17.672 7.223 1 97.06 78 GLY B O 1
ATOM 1515 N N . PRO B 1 79 ? -11.797 19.266 8.836 1 95.44 79 PRO B N 1
ATOM 1516 C CA . PRO B 1 79 ? -12.352 18.469 9.938 1 95.44 79 PRO B CA 1
ATOM 1517 C C . PRO B 1 79 ? -13.859 18.266 9.805 1 95.44 79 PRO B C 1
ATOM 1519 O O . PRO B 1 79 ? -14.414 17.328 10.398 1 95.44 79 PRO B O 1
ATOM 1522 N N . ASP B 1 80 ? -14.562 19.016 8.93 1 96.12 80 ASP B N 1
ATOM 1523 C CA . ASP B 1 80 ? -16.016 18.938 8.852 1 96.12 80 ASP B CA 1
ATOM 1524 C C . ASP B 1 80 ? -16.469 18.156 7.617 1 96.12 80 ASP B C 1
ATOM 1526 O O . ASP B 1 80 ? -17.656 18.109 7.305 1 96.12 80 ASP B O 1
ATOM 1530 N N . THR B 1 81 ? -15.523 17.609 6.914 1 95.62 81 THR B N 1
ATOM 1531 C CA . THR B 1 81 ? -15.867 16.859 5.711 1 95.62 81 THR B CA 1
ATOM 1532 C C . THR B 1 81 ? -16.688 15.617 6.059 1 95.62 81 THR B C 1
ATOM 1534 O O . THR B 1 81 ? -16.344 14.891 6.996 1 95.62 81 THR B O 1
ATOM 1537 N N . MET B 1 82 ? -17.719 15.375 5.344 1 94.44 82 MET B N 1
ATOM 1538 C CA . MET B 1 82 ? -18.562 14.203 5.555 1 94.44 82 MET B CA 1
ATOM 1539 C C . MET B 1 82 ? -17.906 12.953 4.984 1 94.44 82 MET B C 1
ATOM 1541 O O . MET B 1 82 ? -17.156 13.031 4.016 1 94.44 82 MET B O 1
ATOM 1545 N N . ALA B 1 83 ? -18.328 11.875 5.531 1 92.81 83 ALA B N 1
ATOM 1546 C CA . ALA B 1 83 ? -17.75 10.586 5.168 1 92.81 83 ALA B CA 1
ATOM 1547 C C . ALA B 1 83 ? -17.953 10.289 3.684 1 92.81 83 ALA B C 1
ATOM 1549 O O . ALA B 1 83 ? -17.016 9.836 3.006 1 92.81 83 ALA B O 1
ATOM 1550 N N . ASP B 1 84 ? -19.094 10.609 3.223 1 90.81 84 ASP B N 1
ATOM 1551 C CA . ASP B 1 84 ? -19.391 10.344 1.819 1 90.81 84 ASP B CA 1
ATOM 1552 C C . ASP B 1 84 ? -18.516 11.188 0.897 1 90.81 84 ASP B C 1
ATOM 1554 O O . ASP B 1 84 ? -18.062 10.703 -0.143 1 90.81 84 ASP B O 1
ATOM 1558 N N . ASP B 1 85 ? -18.312 12.414 1.231 1 93.75 85 ASP B N 1
ATOM 1559 C CA . ASP B 1 85 ? -17.469 13.297 0.44 1 93.75 85 ASP B CA 1
ATOM 1560 C C . ASP B 1 85 ? -16.016 12.82 0.451 1 93.75 85 ASP B C 1
ATOM 1562 O O . ASP B 1 85 ? -15.328 12.883 -0.572 1 93.75 85 ASP B O 1
ATOM 1566 N N . ALA B 1 86 ? -15.586 12.375 1.627 1 93.81 86 ALA B N 1
ATOM 1567 C CA . ALA B 1 86 ? -14.234 11.844 1.744 1 93.81 86 ALA B CA 1
ATOM 1568 C C . ALA B 1 86 ? -14.039 10.633 0.842 1 93.81 86 ALA B C 1
ATOM 1570 O O . ALA B 1 86 ? -13.039 10.539 0.124 1 93.81 86 ALA B O 1
ATOM 1571 N N . MET B 1 87 ? -14.977 9.781 0.874 1 90.81 87 MET B N 1
ATOM 1572 C CA . MET B 1 87 ? -14.898 8.578 0.056 1 90.81 87 MET B CA 1
ATOM 1573 C C . MET B 1 87 ? -14.898 8.93 -1.429 1 90.81 87 MET B C 1
ATOM 1575 O O . MET B 1 87 ? -14.156 8.328 -2.213 1 90.81 87 MET B O 1
ATOM 1579 N N . GLN B 1 88 ? -15.758 9.867 -1.841 1 91.12 88 GLN B N 1
ATOM 1580 C CA . GLN B 1 88 ? -15.789 10.297 -3.234 1 91.12 88 GLN B CA 1
ATOM 1581 C C . GLN B 1 88 ? -14.445 10.875 -3.664 1 91.12 88 GLN B C 1
ATOM 1583 O O . GLN B 1 88 ? -13.977 10.609 -4.773 1 91.12 88 GLN B O 1
ATOM 1588 N N . LYS B 1 89 ? -13.898 11.602 -2.797 1 92.5 89 LYS B N 1
ATOM 1589 C CA . LYS B 1 89 ? -12.594 12.172 -3.098 1 92.5 89 LYS B CA 1
ATOM 1590 C C . LYS B 1 89 ? -11.531 11.086 -3.238 1 92.5 89 LYS B C 1
ATOM 1592 O O . LYS B 1 89 ? -10.656 11.172 -4.098 1 92.5 89 LYS B O 1
ATOM 1597 N N . MET B 1 90 ? -11.594 10.008 -2.42 1 90.88 90 MET B N 1
ATOM 1598 C CA . MET B 1 90 ? -10.625 8.922 -2.467 1 90.88 90 MET B CA 1
ATOM 1599 C C . MET B 1 90 ? -10.758 8.133 -3.766 1 90.88 90 MET B C 1
ATOM 1601 O O . MET B 1 90 ? -9.766 7.613 -4.285 1 90.88 90 MET B O 1
ATOM 1605 N N . GLU B 1 91 ? -11.914 8.133 -4.25 1 88 91 GLU B N 1
ATOM 1606 C CA . GLU B 1 91 ? -12.188 7.312 -5.43 1 88 91 GLU B CA 1
ATOM 1607 C C . GLU B 1 91 ? -12.07 8.133 -6.711 1 88 91 GLU B C 1
ATOM 1609 O O . GLU B 1 91 ? -12.133 7.586 -7.812 1 88 91 GLU B O 1
ATOM 1614 N N . ALA B 1 92 ? -11.922 9.414 -6.621 1 87.19 92 ALA B N 1
ATOM 1615 C CA . ALA B 1 92 ? -11.922 10.312 -7.773 1 87.19 92 ALA B CA 1
ATOM 1616 C C . ALA B 1 92 ? -10.688 10.086 -8.641 1 87.19 92 ALA B C 1
ATOM 1618 O O . ALA B 1 92 ? -9.633 9.688 -8.148 1 87.19 92 ALA B O 1
ATOM 1619 N N . PRO B 1 93 ? -10.859 10.305 -9.969 1 83.94 93 PRO B N 1
ATOM 1620 C CA . PRO B 1 93 ? -9.68 10.305 -10.844 1 83.94 93 PRO B CA 1
ATOM 1621 C C . PRO B 1 93 ? -8.609 11.289 -10.391 1 83.94 93 PRO B C 1
ATOM 1623 O O . PRO B 1 93 ? -8.906 12.242 -9.664 1 83.94 93 PRO B O 1
ATOM 1626 N N . PRO B 1 94 ? -7.398 11.023 -10.828 1 78.94 94 PRO B N 1
ATOM 1627 C CA . PRO B 1 94 ? -6.879 10.039 -11.781 1 78.94 94 PRO B CA 1
ATOM 1628 C C . PRO B 1 94 ? -6.629 8.672 -11.141 1 78.94 94 PRO B C 1
ATOM 1630 O O . PRO B 1 94 ? -6.551 7.664 -11.844 1 78.94 94 PRO B O 1
ATOM 1633 N N . SER B 1 95 ? -6.438 8.695 -9.766 1 80 95 SER B N 1
ATOM 1634 C CA . SER B 1 95 ? -6.199 7.398 -9.133 1 80 95 SER B CA 1
ATOM 1635 C C . SER B 1 95 ? -6.82 7.344 -7.742 1 80 95 SER B C 1
ATOM 1637 O O . SER B 1 95 ? -6.688 8.281 -6.957 1 80 95 SER B O 1
ATOM 1639 N N . PRO B 1 96 ? -7.426 6.207 -7.465 1 85.06 96 PRO B N 1
ATOM 1640 C CA . PRO B 1 96 ? -7.961 6.059 -6.109 1 85.06 96 PRO B CA 1
ATOM 1641 C C . PRO B 1 96 ? -6.875 6.082 -5.035 1 85.06 96 PRO B C 1
ATOM 1643 O O . PRO B 1 96 ? -5.766 5.594 -5.266 1 85.06 96 PRO B O 1
ATOM 1646 N N . ILE B 1 97 ? -7.281 6.77 -3.957 1 88.88 97 ILE B N 1
ATOM 1647 C CA . ILE B 1 97 ? -6.332 6.809 -2.85 1 88.88 97 ILE B CA 1
ATOM 1648 C C . ILE B 1 97 ? -6.957 6.18 -1.608 1 88.88 97 ILE B C 1
ATOM 1650 O O . ILE B 1 97 ? -8.18 6.055 -1.517 1 88.88 97 ILE B O 1
ATOM 1654 N N . GLN B 1 98 ? -6.094 5.809 -0.673 1 87.62 98 GLN B N 1
ATOM 1655 C CA . GLN B 1 98 ? -6.535 5.02 0.473 1 87.62 98 GLN B CA 1
ATOM 1656 C C . GLN B 1 98 ? -6.676 5.887 1.718 1 87.62 98 GLN B C 1
ATOM 1658 O O . GLN B 1 98 ? -7.184 5.434 2.746 1 87.62 98 GLN B O 1
ATOM 1663 N N . PHE B 1 99 ? -6.219 7.074 1.6 1 90.81 99 PHE B N 1
ATOM 1664 C CA . PHE B 1 99 ? -6.23 7.914 2.791 1 90.81 99 PHE B CA 1
ATOM 1665 C C . PHE B 1 99 ? -6.34 9.391 2.412 1 90.81 99 PHE B C 1
ATOM 1667 O O . PHE B 1 99 ? -6.039 9.766 1.279 1 90.81 99 PHE B O 1
ATOM 1674 N N . LEU B 1 100 ? -6.797 10.188 3.354 1 93.88 100 LEU B N 1
ATOM 1675 C CA . LEU B 1 100 ? -6.844 11.641 3.27 1 93.88 100 LEU B CA 1
ATOM 1676 C C . LEU B 1 100 ? -6.449 12.281 4.598 1 93.88 100 LEU B C 1
ATOM 1678 O O . LEU B 1 100 ? -7.105 12.047 5.617 1 93.88 100 LEU B O 1
ATOM 1682 N N . PRO B 1 101 ? -5.332 13.055 4.613 1 94.88 101 PRO B N 1
ATOM 1683 C CA . PRO B 1 101 ? -5.043 13.828 5.82 1 94.88 101 PRO B CA 1
ATOM 1684 C C . PRO B 1 101 ? -6.141 14.844 6.148 1 94.88 101 PRO B C 1
ATOM 1686 O O . PRO B 1 101 ? -6.742 15.422 5.242 1 94.88 101 PRO B O 1
ATOM 1689 N N . VAL B 1 102 ? -6.41 15.031 7.402 1 96.12 102 VAL B N 1
ATOM 1690 C CA . VAL B 1 102 ? -7.328 16.062 7.871 1 96.12 102 VAL B CA 1
ATOM 1691 C C . VAL B 1 102 ? -6.539 17.281 8.367 1 96.12 102 VAL B C 1
ATOM 1693 O O . VAL B 1 102 ? -5.711 17.156 9.266 1 96.12 102 VAL B O 1
ATOM 1696 N N . ILE B 1 103 ? -6.801 18.359 7.773 1 96.5 103 ILE B N 1
ATOM 1697 C CA . ILE B 1 103 ? -6.055 19.578 8.07 1 96.5 103 ILE B CA 1
ATOM 1698 C C . ILE B 1 103 ? -6.996 20.641 8.633 1 96.5 103 ILE B C 1
ATOM 1700 O O . ILE B 1 103 ? -8.125 20.797 8.148 1 96.5 103 ILE B O 1
ATOM 1704 N N . ASN B 1 104 ? -6.539 21.344 9.703 1 96.75 104 ASN B N 1
ATOM 1705 C CA . ASN B 1 104 ? -7.359 22.438 10.227 1 96.75 104 ASN B CA 1
ATOM 1706 C C . ASN B 1 104 ? -7.086 23.75 9.484 1 96.75 104 ASN B C 1
ATOM 1708 O O . ASN B 1 104 ? -6.352 23.766 8.492 1 96.75 104 ASN B O 1
ATOM 1712 N N . GLY B 1 105 ? -7.672 24.859 9.859 1 95.44 105 GLY B N 1
ATOM 1713 C CA . GLY B 1 105 ? -7.578 26.141 9.188 1 95.44 105 GLY B CA 1
ATOM 1714 C C . GLY B 1 105 ? -6.184 26.734 9.227 1 95.44 105 GLY B C 1
ATOM 1715 O O . GLY B 1 105 ? -5.859 27.641 8.445 1 95.44 105 GLY B O 1
ATOM 1716 N N . GLN B 1 106 ? -5.367 26.266 10.125 1 95.75 106 GLN B N 1
ATOM 1717 C CA . GLN B 1 106 ? -3.994 26.75 10.25 1 95.75 106 GLN B CA 1
ATOM 1718 C C . GLN B 1 106 ? -3.02 25.812 9.531 1 95.75 106 GLN B C 1
ATOM 1720 O O . GLN B 1 106 ? -1.815 25.844 9.789 1 95.75 106 GLN B O 1
ATOM 1725 N N . ASN B 1 107 ? -3.535 24.891 8.711 1 94.62 107 ASN B N 1
ATOM 1726 C CA . ASN B 1 107 ? -2.756 23.938 7.949 1 94.62 107 ASN B CA 1
ATOM 1727 C C . ASN B 1 107 ? -2.031 22.953 8.859 1 94.62 107 ASN B C 1
ATOM 1729 O O . ASN B 1 107 ? -0.934 22.484 8.539 1 94.62 107 ASN B O 1
ATOM 1733 N N . GLN B 1 108 ? -2.572 22.719 9.953 1 96.31 108 GLN B N 1
ATOM 1734 C CA . GLN B 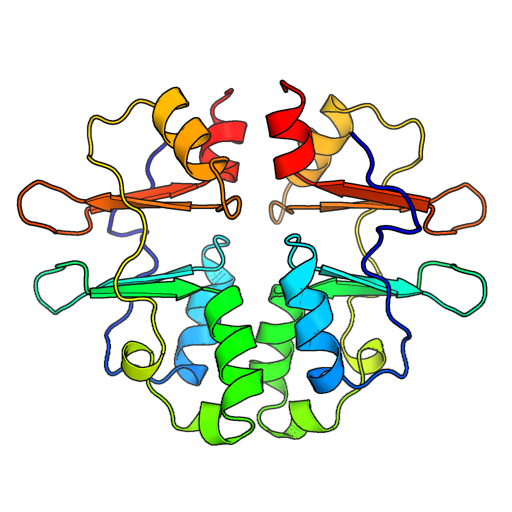1 108 ? -2.039 21.688 10.836 1 96.31 108 GLN B CA 1
ATOM 1735 C C . GLN B 1 108 ? -2.744 20.359 10.602 1 96.31 108 GLN B C 1
ATOM 1737 O O . GLN B 1 108 ? -3.963 20.312 10.43 1 96.31 108 GLN B O 1
ATOM 1742 N N . VAL B 1 109 ? -1.897 19.344 10.57 1 95.81 109 VAL B N 1
ATOM 1743 C CA . VAL B 1 109 ? -2.457 18 10.484 1 95.81 109 VAL B CA 1
ATOM 1744 C C . VAL B 1 109 ? -3.09 17.609 11.82 1 95.81 109 VAL B C 1
ATOM 1746 O O . VAL B 1 109 ? -2.418 17.609 12.859 1 95.81 109 VAL B O 1
ATOM 1749 N N . ILE B 1 110 ? -4.375 17.266 11.758 1 94.69 110 ILE B N 1
ATOM 1750 C CA . ILE B 1 110 ? -5.051 16.969 13.016 1 94.69 110 ILE B CA 1
ATOM 1751 C C . ILE B 1 110 ? -5.605 15.547 12.992 1 94.69 110 ILE B C 1
ATOM 1753 O O . ILE B 1 110 ? -6.18 15.078 13.977 1 94.69 110 ILE B O 1
ATOM 1757 N N . GLY B 1 111 ? -5.465 14.867 11.867 1 92.69 111 GLY B N 1
ATOM 1758 C CA . GLY B 1 111 ? -5.938 13.492 11.75 1 92.69 111 GLY B CA 1
ATOM 1759 C C . GLY B 1 111 ? -5.762 12.914 10.359 1 92.69 111 GLY B C 1
ATOM 1760 O O . GLY B 1 111 ? -5.098 13.516 9.516 1 92.69 111 GLY B O 1
ATOM 1761 N N . ILE B 1 112 ? -6.34 11.75 10.141 1 92.69 112 ILE B N 1
ATOM 1762 C CA . ILE B 1 112 ? -6.32 11.062 8.852 1 92.69 112 ILE B CA 1
ATOM 1763 C C . ILE B 1 112 ? -7.582 10.211 8.703 1 92.69 112 ILE B C 1
ATOM 1765 O O . ILE B 1 112 ? -8.047 9.609 9.672 1 92.69 112 ILE B O 1
ATOM 1769 N N . VAL B 1 113 ? -8.172 10.242 7.543 1 91.81 113 VAL B N 1
ATOM 1770 C CA . VAL B 1 113 ? -9.258 9.336 7.188 1 91.81 113 VAL B CA 1
ATOM 1771 C C . VAL B 1 113 ? -8.758 8.289 6.199 1 91.81 113 VAL B C 1
ATOM 1773 O O . VAL B 1 113 ? -8.039 8.609 5.254 1 91.81 113 VAL B O 1
ATOM 1776 N N . THR B 1 114 ? -9.094 7.02 6.48 1 90.56 114 THR B N 1
ATOM 1777 C CA . THR B 1 114 ? -8.664 5.949 5.59 1 90.56 114 THR B CA 1
ATOM 1778 C C . THR B 1 114 ? -9.867 5.242 4.973 1 90.56 114 THR B C 1
ATOM 1780 O O . THR B 1 114 ? -10.961 5.258 5.539 1 90.56 114 THR B O 1
ATOM 1783 N N . LEU B 1 115 ? -9.633 4.652 3.891 1 88.31 115 LEU B N 1
ATOM 1784 C CA . LEU B 1 115 ? -10.688 3.879 3.248 1 88.31 115 LEU B CA 1
ATOM 1785 C C . LEU B 1 115 ? -11.148 2.74 4.148 1 88.31 115 LEU B C 1
ATOM 1787 O O . LEU B 1 115 ? -12.352 2.504 4.289 1 88.31 115 LEU B O 1
ATOM 1791 N N . HIS B 1 116 ? -10.219 1.988 4.758 1 87.44 116 HIS B N 1
ATOM 1792 C CA . HIS B 1 116 ? -10.57 0.925 5.688 1 87.44 116 HIS B CA 1
ATOM 1793 C C . HIS B 1 116 ? -11.422 1.462 6.836 1 87.44 116 HIS B C 1
ATOM 1795 O O . HIS B 1 116 ? -12.383 0.812 7.262 1 87.44 116 HIS B O 1
ATOM 1801 N N . GLY B 1 117 ? -10.977 2.621 7.289 1 86.94 117 GLY B N 1
ATOM 1802 C CA . GLY B 1 117 ? -11.742 3.23 8.367 1 86.94 117 GLY B CA 1
ATOM 1803 C C . GLY B 1 117 ? -13.164 3.572 7.965 1 86.94 117 GLY B C 1
ATOM 1804 O O . GLY B 1 117 ? -14.094 3.375 8.742 1 86.94 117 GLY B O 1
ATOM 1805 N N . LEU B 1 118 ? -13.336 4.109 6.773 1 88.19 118 LEU B N 1
ATOM 1806 C CA . LEU B 1 118 ? -14.664 4.473 6.277 1 88.19 118 LEU B CA 1
ATOM 1807 C C . LEU B 1 118 ? -15.523 3.23 6.062 1 88.19 118 LEU B C 1
ATOM 1809 O O . LEU B 1 118 ? -16.703 3.225 6.402 1 88.19 118 LEU B O 1
ATOM 1813 N N . VAL B 1 119 ? -14.953 2.199 5.52 1 85.94 119 VAL B N 1
ATOM 1814 C CA . VAL B 1 119 ? -15.664 0.953 5.254 1 85.94 119 VAL B CA 1
ATOM 1815 C C . VAL B 1 119 ? -16.094 0.309 6.57 1 85.94 119 VAL B C 1
ATOM 1817 O O . VAL B 1 119 ? -17.234 -0.131 6.711 1 85.94 119 VAL B O 1
ATOM 1820 N N . SER B 1 120 ? -15.227 0.252 7.531 1 84.62 120 SER B N 1
ATOM 1821 C CA . SER B 1 120 ? -15.508 -0.36 8.828 1 84.62 120 SER B CA 1
ATOM 1822 C C . SER B 1 120 ? -16.594 0.397 9.57 1 84.62 120 SER B C 1
ATOM 1824 O O . SER B 1 120 ? -17.328 -0.186 10.375 1 84.62 120 SER B O 1
ATOM 1826 N N . ALA B 1 121 ? -16.672 1.671 9.367 1 82.5 121 ALA B N 1
ATOM 1827 C CA . ALA B 1 121 ? -17.656 2.51 10.031 1 82.5 121 ALA B CA 1
ATOM 1828 C C . ALA B 1 121 ? -19.031 2.346 9.375 1 82.5 121 ALA B C 1
ATOM 1830 O O . ALA B 1 121 ? -20.047 2.83 9.906 1 82.5 121 ALA B O 1
ATOM 1831 N N . GLY B 1 122 ? -19.172 1.467 8.43 1 76.31 122 GLY B N 1
ATOM 1832 C CA . GLY B 1 122 ? -20.469 1.198 7.832 1 76.31 122 GLY B CA 1
ATOM 1833 C C . GLY B 1 122 ? -20.781 2.092 6.645 1 76.31 122 GLY B C 1
ATOM 1834 O O . GLY B 1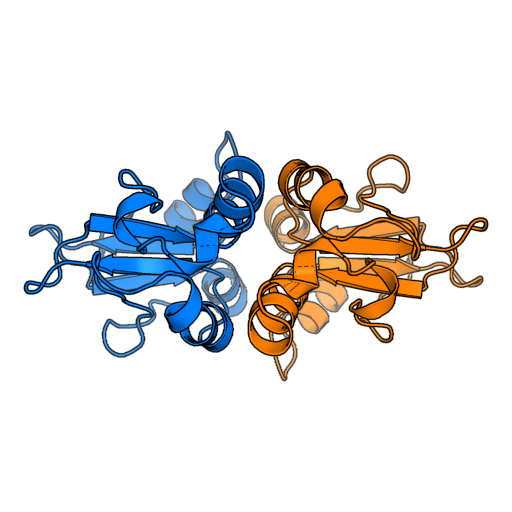 122 ? -21.938 2.414 6.387 1 76.31 122 GLY B O 1
ATOM 1835 N N . LEU B 1 123 ? -19.828 2.576 5.926 1 58.62 123 LEU B N 1
ATOM 1836 C CA . LEU B 1 123 ? -20.25 3.184 4.668 1 58.62 123 LEU B CA 1
ATOM 1837 C C . LEU B 1 123 ? -20.438 2.121 3.59 1 58.62 123 LEU B C 1
ATOM 1839 O O . LEU B 1 123 ? -19.812 1.062 3.635 1 58.62 123 LEU B O 1
#

Secondary structure (DSSP, 8-state):
-PEEGGG--EE-TTSBTGGGHHHHHHTSSSEEEEE-TT-BEEEEEEHHHHHHHHHHHGGGGGG-BHHHHSBSS---B-TT--HHHHHHHHH-SS---SEEEEE-TTSBEEEEEEHHHHHHTT-/-PEEGGG--EEETTSBTGGGHHHHHHTSSSEEEEE-TT-BEEEEEEHHHHHHHHHHHGGGGGG-BHHHHSBSS---B-TT--HHHHHHHHH-SS---SEEEEE-TTSBEEEEEEHHHHHHTT-

Radius of gyration: 18.08 Å; Cα contacts (8 Å, |Δi|>4): 449; chains: 2; bounding box: 43×53×37 Å

Foldseek 3Di:
DWDWPVLAQEDEQAAQPVVSVVSCPPSPFQKYFYADPVQAGQAMDGPVLVVVCCVVPPPCSRVHGCNVRGGRDDAAAEPPDDLVNQCCVQPDPDHHHFKHFYAYPVRGGTTMDGNVNSVVVPD/DWDWPVLAQEDEQAAQPVVCVVSCPPSPFQKYFYADPVQAGQAMDGPVLVVVCCVVPPPCSRVHGCNVRGGRDDAAAEPPDDLVNQCCVQPDPDHHHFKHFYAYPVRGGTTMDGNVNSVVVPD

InterPro domains:
  IPR000644 CBS domain [PF00571] (7-54)
  IPR000644 CBS domain [PF00571] (66-121)
  IPR000644 CBS domain [PS51371] (2-61)
  IPR000644 CBS domain [PS51371] (70-123)
  IPR046342 CBS domain superfamily [G3DSA:3.10.580.10] (1-121)
  IPR046342 CBS domain superfamily [SSF54631] (4-121)

Solvent-accessible surface area (backbone atoms only — not comparable to full-atom values): 13444 Å² total; per-residue (Å²): 111,66,45,45,49,95,70,47,50,66,42,46,44,79,42,45,42,70,77,40,45,61,57,33,57,72,77,69,68,47,43,28,41,25,28,49,98,80,37,31,65,52,27,32,41,32,55,67,42,50,48,51,42,44,71,75,46,47,75,54,40,80,75,34,33,35,52,82,59,35,43,64,76,63,73,67,41,50,86,80,61,49,70,68,58,52,51,49,59,25,60,32,83,95,58,68,48,57,58,34,44,21,32,49,97,81,44,26,57,54,28,37,41,35,50,68,41,45,46,74,72,68,81,112,66,45,44,50,93,68,47,51,64,43,47,43,78,41,44,41,69,77,40,44,61,60,33,56,69,79,70,69,45,42,29,41,24,27,51,97,81,37,30,65,53,28,33,41,34,57,67,42,51,48,51,43,42,69,75,47,45,74,55,41,78,75,34,34,35,52,81,60,36,42,65,77,63,73,67,42,50,86,80,61,49,68,68,57,52,50,50,60,24,60,31,83,96,59,69,47,58,62,32,43,21,31,47,98,81,44,25,56,54,28,38,39,35,50,69,42,46,47,73,72,67,81

Nearest PDB structures (foldseek):
  3lqn-assembly1_A-2  TM=8.444E-01  e=2.755E-08  Bacillus anthracis
  3fhm-assembly2_B  TM=8.841E-01  e=6.471E-08  Agrobacterium fabrum str. C58
  3fhm-assembly2_C  TM=8.825E-01  e=2.111E-07  Agrobacterium fabrum str. C58
  6xnu-assembly1_B  TM=7.899E-01  e=2.111E-07  Listeria monocytogenes
  5t5t-assembly1_C  TM=7.707E-01  e=1.956E-04  Rattus norvegicus

Organism: Prunus dulcis (NCBI:txid3755)

pLDDT: mean 90.23, std 10.94, range [48.5, 98.62]